Protein 5VX1 (pdb70)

Solvent-accessible surface area: 16339 Å² total; per-residue (Å²): 158,43,55,70,116,75,0,13,110,15,1,76,66,0,0,67,0,7,1,33,29,33,6,77,68,50,113,122,70,176,68,143,29,40,90,13,3,89,86,1,67,88,87,28,170,108,38,42,24,22,20,0,3,0,0,66,62,10,6,73,79,43,62,72,80,37,141,140,47,28,69,100,8,67,86,55,2,128,160,47,71,5,70,57,151,62,0,108,106,31,3,48,142,23,0,57,63,28,18,142,92,31,48,69,67,30,56,0,14,4,0,0,4,0,0,0,13,0,0,7,17,3,55,58,122,37,195,98,22,17,3,33,79,0,5,124,8,0,26,49,11,0,64,135,81,33,0,0,125,37,0,14,130,104,12,0,0,14,8,16,46,52,213,129,118,64,45,48,96,73,0,10,128,19,0,77,63,0,0,59,5,1,0,2,24,26,12,27,82,38,34,142,84,131,47,92,118,51,90,25,4,89,89,1,32,68,12,38,161,79,13,13,31,66,21,4,69,0,0,95,67,8,6,76,76,43,67,66,91,20,139,161,56,27,68,103,10,66,86,48,2,128,160,46,83,4,40,60,162,70,0,110,106,23,3,47,126,20,0,58,66,28,20,144,94,31,49,71,57,22,56,0,9,2,0,0,4,0,0,0,12,0,0,9,30,9,10,108,127,52,88,99,32,13,2,34,80,0,6,122,9,0,26,50,11,0,59,131,82,49,0,0,115,45,0,10,131,131,39,0,0,57,20,20,82,169

Sequence (326 aa):
SMSEEQVAQDTEEVFRSSYVVFYRHHQQQEEQEAEGVAAPADDPEEMVTLPLQPSSSTMGQVGRQLAIIIGDDINRRRRYDSSEFQQTMLQHAQPTAEENAYEYFTKIATSLFESGINWGRVVALLGFGYRLALHVYQHGLTGFLGQVTRFVVDFMLHHSIARWIAQRGGWVVAALNNLGSMSEEEQVAQDTEEVFRSYVFYRHHQQQEEQEAEEGVAAPADPEMMVTLPLQPSSSTMGQVGRQLAIIGDDINNRRYDSSEFQTMMLQHAQPTAEENAYEYFTKIATSSLFEESGINWGRVVALLGFGYYRLALHVYQHHGLTGFLGQVTRFVVDFMMLHHSIARWIAQRRGGWVVAALN

Nearest PDB structures (foldseek):
  5vx1-assembly1_B  TM=9.769E-01  e=2.169E-21  Homo sapiens
  8uky-assembly1_C  TM=9.736E-01  e=6.947E-18  Homo sapiens
  8uky-assembly2_D  TM=9.421E-01  e=4.963E-18  Homo sapiens
  2ims-assembly1_A  TM=9.317E-01  e=4.730E-18  Homo sapiens
  5fmi-assembly1_A-2  TM=9.294E-01  e=5.207E-18  Homo sapiens

Structure (mmCIF, N/CA/C/O backbone):
data_5VX1
#
_entry.id   5VX1
#
_cell.length_a   41.497
_cell.length_b   39.488
_cell.length_c   108.107
_cell.angle_alpha   90.00
_cell.angle_beta   91.25
_cell.angle_gamma   90.00
#
_symmetry.space_group_name_H-M   'P 1 21 1'
#
loop_
_entity.id
_entity.type
_entity.pdbx_description
1 polymer 'Bcl-2 homologous antagonist/killer'
2 water water
#
loop_
_atom_site.group_PDB
_atom_site.id
_atom_site.type_symbol
_atom_site.label_atom_id
_atom_site.label_alt_id
_atom_site.label_comp_id
_atom_site.label_asym_id
_atom_site.label_entity_id
_atom_site.label_seq_id
_atom_site.pdbx_PDB_ins_code
_atom_site.Cartn_x
_atom_site.Cartn_y
_atom_site.Cartn_z
_atom_site.occupancy
_atom_site.B_iso_or_equiv
_atom_site.auth_seq_id
_atom_site.auth_comp_id
_atom_site.auth_asym_id
_atom_site.auth_atom_id
_atom_site.pdbx_PDB_model_num
ATOM 1 N N . SER A 1 5 ? 19.507 15.359 -22.954 1.00 62.81 21 SER A N 1
ATOM 2 C CA . SER A 1 5 ? 19.422 14.578 -21.719 1.00 63.78 21 SER A CA 1
ATOM 3 C C . SER A 1 5 ? 18.176 14.917 -20.880 1.00 58.36 21 SER A C 1
ATOM 4 O O . SER A 1 5 ? 17.676 16.044 -20.903 1.00 62.67 21 SER A O 1
ATOM 7 N N . MET A 1 6 ? 17.698 13.932 -20.124 1.00 48.84 22 MET A N 1
ATOM 8 C CA . MET A 1 6 ? 16.374 13.978 -19.518 1.00 37.03 22 MET A CA 1
ATOM 9 C C . MET A 1 6 ? 16.444 14.594 -18.126 1.00 37.97 22 MET A C 1
ATOM 10 O O . MET A 1 6 ? 17.176 14.105 -17.256 1.00 42.60 22 MET A O 1
ATOM 15 N N . SER A 1 7 ? 15.692 15.664 -17.915 1.00 32.29 23 SER A N 1
ATOM 16 C CA . SER A 1 7 ? 15.697 16.346 -16.633 1.00 33.49 23 SER A CA 1
ATOM 17 C C . SER A 1 7 ? 14.562 15.840 -15.762 1.00 32.65 23 SER A C 1
ATOM 18 O O . SER A 1 7 ? 13.553 15.342 -16.249 1.00 25.94 23 SER A O 1
ATOM 21 N N . GLU A 1 8 ? 14.753 15.976 -14.454 1.00 35.07 24 GLU A N 1
ATOM 22 C CA . GLU A 1 8 ? 13.682 15.715 -13.504 1.00 30.90 24 GLU A CA 1
ATOM 23 C C . GLU A 1 8 ? 12.444 16.554 -13.819 1.00 27.93 24 GLU A C 1
ATOM 24 O O . GLU A 1 8 ? 11.317 16.044 -13.793 1.00 27.57 24 GLU A O 1
ATOM 30 N N . GLU A 1 9 ? 12.641 17.833 -14.176 1.00 29.23 25 GLU A N 1
ATOM 31 C CA . GLU A 1 9 ? 11.504 18.690 -14.523 1.00 26.98 25 GLU A CA 1
ATOM 32 C C . GLU A 1 9 ? 10.786 18.223 -15.787 1.00 24.78 25 GLU A C 1
ATOM 33 O O . GLU A 1 9 ? 9.555 18.255 -15.850 1.00 24.64 25 GLU A O 1
ATOM 39 N N . GLN A 1 10 ? 11.535 17.823 -16.817 1.00 26.13 26 GLN A N 1
ATOM 40 C CA . GLN A 1 10 ? 10.869 17.272 -17.996 1.00 23.67 26 GLN A CA 1
ATOM 41 C C . GLN A 1 10 ? 10.064 16.029 -17.650 1.00 21.48 26 GLN A C 1
ATOM 42 O O . GLN A 1 10 ? 8.926 15.884 -18.098 1.00 19.19 26 GLN A O 1
ATOM 48 N N . VAL A 1 11 ? 10.604 15.152 -16.791 1.00 21.04 27 VAL A N 1
ATOM 49 C CA . VAL A 1 11 ? 9.854 13.967 -16.390 1.00 18.95 27 VAL A CA 1
ATOM 50 C C . VAL A 1 11 ? 8.569 14.362 -15.682 1.00 16.41 27 VAL A C 1
ATOM 51 O O . VAL A 1 11 ? 7.509 13.789 -15.940 1.00 15.40 27 VAL A O 1
ATOM 55 N N . ALA A 1 12 ? 8.652 15.334 -14.760 1.00 19.76 28 ALA A N 1
ATOM 56 C CA . ALA A 1 12 ? 7.439 15.767 -14.062 1.00 20.91 28 ALA A CA 1
ATOM 57 C C . ALA A 1 12 ? 6.381 16.289 -15.030 1.00 23.54 28 ALA A C 1
ATOM 58 O O . ALA A 1 12 ? 5.193 15.972 -14.903 1.00 25.64 28 ALA A O 1
ATOM 60 N N . GLN A 1 13 ? 6.783 17.065 -16.038 1.00 23.48 29 GLN A N 1
ATOM 61 C CA . GLN A 1 13 ? 5.793 17.502 -17.029 1.00 27.80 29 GLN A CA 1
ATOM 62 C C . GLN A 1 13 ? 5.220 16.327 -17.808 1.00 31.20 29 GLN A C 1
ATOM 63 O O . GLN A 1 13 ? 4.002 16.232 -18.024 1.00 31.47 29 GLN A O 1
ATOM 69 N N . ASP A 1 14 ? 6.072 15.390 -18.189 1.00 18.31 30 ASP A N 1
ATOM 70 C CA . ASP A 1 14 ? 5.609 14.251 -18.952 1.00 16.38 30 ASP A CA 1
ATOM 71 C C . ASP A 1 14 ? 4.661 13.376 -18.139 1.00 15.76 30 ASP A C 1
ATOM 72 O O . ASP A 1 14 ? 3.811 12.686 -18.710 1.00 16.00 30 ASP A O 1
ATOM 77 N N . THR A 1 15 ? 4.813 13.353 -16.817 1.00 15.36 31 THR A N 1
ATOM 78 C CA . THR A 1 15 ? 3.951 12.508 -16.000 1.00 14.62 31 THR A CA 1
ATOM 79 C C . THR A 1 15 ? 2.481 12.821 -16.213 1.00 12.48 31 THR A C 1
ATOM 80 O O . THR A 1 15 ? 1.659 11.892 -16.273 1.00 13.07 31 THR A O 1
ATOM 84 N N . GLU A 1 16 ? 2.117 14.101 -16.322 1.00 14.23 32 GLU A N 1
ATOM 85 C CA . GLU A 1 16 ? 0.700 14.422 -16.500 1.00 13.88 32 GLU A CA 1
ATOM 86 C C . GLU A 1 16 ? 0.165 13.784 -17.775 1.00 13.36 32 GLU A C 1
ATOM 87 O O . GLU A 1 16 ? -0.926 13.173 -17.779 1.00 14.31 32 GLU A O 1
ATOM 93 N N . GLU A 1 17 ? 0.924 13.909 -18.870 1.00 14.05 33 GLU A N 1
ATOM 94 C CA . GLU A 1 17 ? 0.473 13.361 -20.132 1.00 14.07 33 GLU A CA 1
ATOM 95 C C . GLU A 1 17 ? 0.429 11.844 -20.091 1.00 12.11 33 GLU A C 1
ATOM 96 O O . GLU A 1 17 ? -0.498 11.235 -20.663 1.00 12.96 33 GLU A O 1
ATOM 102 N N . VAL A 1 18 ? 1.423 11.209 -19.496 1.00 12.39 34 VAL A N 1
ATOM 103 C CA . VAL A 1 18 ? 1.401 9.755 -19.362 1.00 11.78 34 VAL A CA 1
ATOM 104 C C . VAL A 1 18 ? 0.175 9.326 -18.570 1.00 11.30 34 VAL A C 1
ATOM 105 O O . VAL A 1 18 ? -0.537 8.386 -18.965 1.00 12.06 34 VAL A O 1
ATOM 109 N N . PHE A 1 19 ? -0.051 9.972 -17.422 1.00 10.98 35 PHE A N 1
ATOM 110 C CA . PHE A 1 19 ? -1.160 9.570 -16.548 1.00 10.32 35 PHE A CA 1
ATOM 111 C C . PHE A 1 19 ? -2.517 9.745 -17.245 1.00 12.72 35 PHE A C 1
ATOM 112 O O . PHE A 1 19 ? -3.408 8.882 -17.128 1.00 13.06 35 PHE A O 1
ATOM 120 N N . ARG A 1 20 ? -2.725 10.871 -17.925 1.00 11.70 36 ARG A N 1
ATOM 121 C CA . ARG A 1 20 ? -4.009 11.097 -18.578 1.00 12.97 36 ARG A CA 1
ATOM 122 C C . ARG A 1 20 ? -4.267 10.065 -19.668 1.00 13.96 36 ARG A C 1
ATOM 123 O O . ARG A 1 20 ? -5.411 9.618 -19.839 1.00 14.99 36 ARG A O 1
ATOM 131 N N A SER A 1 21 ? -3.239 9.690 -20.435 0.14 13.20 37 SER A N 1
ATOM 132 N N B SER A 1 21 ? -3.243 9.683 -20.427 0.86 13.35 37 SER A N 1
ATOM 133 C CA A SER A 1 21 ? -3.409 8.636 -21.432 0.14 13.52 37 SER A CA 1
ATOM 134 C CA B SER A 1 21 ? -3.432 8.643 -21.425 0.86 13.13 37 SER A CA 1
ATOM 135 C C A SER A 1 21 ? -3.636 7.292 -20.760 0.14 13.29 37 SER A C 1
ATOM 136 C C B SER A 1 21 ? -3.666 7.313 -20.733 0.86 12.65 37 SER A C 1
ATOM 137 O O A SER A 1 21 ? -4.489 6.505 -21.190 0.14 15.03 37 SER A O 1
ATOM 138 O O B SER A 1 21 ? -4.572 6.557 -21.108 0.86 13.42 37 SER A O 1
ATOM 143 N N . TYR A 1 22 ? -2.863 7.012 -19.710 1.00 12.99 38 TYR A N 1
ATOM 144 C CA . TYR A 1 22 ? -3.011 5.779 -18.953 1.00 12.04 38 TYR A CA 1
ATOM 145 C C . TYR A 1 22 ? -4.439 5.575 -18.470 1.00 11.43 38 TYR A C 1
ATOM 146 O O . TYR A 1 22 ? -5.012 4.485 -18.641 1.00 12.83 38 TYR A O 1
ATOM 155 N N A VAL A 1 23 ? -5.045 6.602 -17.854 0.65 12.83 39 VAL A N 1
ATOM 156 N N B VAL A 1 23 ? -5.002 6.614 -17.895 0.35 11.29 39 VAL A N 1
ATOM 157 C CA A VAL A 1 23 ? -6.388 6.383 -17.294 0.65 12.27 39 VAL A CA 1
ATOM 158 C CA B VAL A 1 23 ? -6.321 6.528 -17.312 0.35 12.78 39 VAL A CA 1
ATOM 159 C C A VAL A 1 23 ? -7.405 6.171 -18.408 0.65 12.93 39 VAL A C 1
ATOM 160 C C B VAL A 1 23 ? -7.355 6.212 -18.383 0.35 13.54 39 VAL A C 1
ATOM 161 O O A VAL A 1 23 ? -8.381 5.426 -18.245 0.65 14.82 39 VAL A O 1
ATOM 162 O O B VAL A 1 23 ? -8.246 5.374 -18.189 0.35 14.67 39 VAL A O 1
ATOM 169 N N . PHE A 1 24 ? -7.257 6.891 -19.528 1.00 15.24 40 PHE A N 1
ATOM 170 C CA . PHE A 1 24 ? -8.174 6.650 -20.641 1.00 16.55 40 PHE A CA 1
ATOM 171 C C . PHE A 1 24 ? -8.132 5.192 -21.089 1.00 15.22 40 PHE A C 1
ATOM 172 O O . PHE A 1 24 ? -9.162 4.538 -21.238 1.00 17.53 40 PHE A O 1
ATOM 180 N N . TYR A 1 25 ? -6.924 4.666 -21.295 1.00 14.78 41 TYR A N 1
ATOM 181 C CA . TYR A 1 25 ? -6.798 3.302 -21.781 1.00 16.10 41 TYR A CA 1
ATOM 182 C C . TYR A 1 25 ? -7.125 2.276 -20.705 1.00 15.56 41 TYR A C 1
ATOM 183 O O . TYR A 1 25 ? -7.663 1.229 -21.043 1.00 17.38 41 TYR A O 1
ATOM 192 N N . ARG A 1 26 ? -6.855 2.549 -19.431 1.00 14.28 42 ARG A N 1
ATOM 193 C CA . ARG A 1 26 ? -7.320 1.632 -18.385 1.00 14.57 42 ARG A CA 1
ATOM 194 C C . ARG A 1 26 ? -8.830 1.513 -18.420 1.00 16.55 42 ARG A C 1
ATOM 195 O O . ARG A 1 26 ? -9.390 0.406 -18.373 1.00 18.45 42 ARG A O 1
ATOM 203 N N A HIS A 1 27 ? -9.537 2.636 -18.535 0.58 16.69 43 HIS A N 1
ATOM 204 N N B HIS A 1 27 ? -9.503 2.657 -18.574 0.42 18.30 43 HIS A N 1
ATOM 205 C CA A HIS A 1 27 ? -10.985 2.507 -18.495 0.58 19.12 43 HIS A CA 1
ATOM 206 C CA B HIS A 1 27 ? -10.954 2.684 -18.660 0.42 21.62 43 HIS A CA 1
ATOM 207 C C A HIS A 1 27 ? -11.523 1.914 -19.787 0.58 24.79 43 HIS A C 1
ATOM 208 C C B HIS A 1 27 ? -11.439 1.877 -19.849 0.42 23.43 43 HIS A C 1
ATOM 209 O O A HIS A 1 27 ? -12.510 1.175 -19.757 0.58 24.99 43 HIS A O 1
ATOM 210 O O B HIS A 1 27 ? -12.328 1.030 -19.717 0.42 24.22 43 HIS A O 1
ATOM 223 N N A GLN A 1 28 ? -10.879 2.180 -20.924 0.58 22.54 44 GLN A N 1
ATOM 224 N N B GLN A 1 28 ? -10.894 2.163 -21.032 0.42 23.18 44 GLN A N 1
ATOM 225 C CA A GLN A 1 28 ? -11.300 1.519 -22.154 0.58 26.23 44 GLN A CA 1
ATOM 226 C CA B GLN A 1 28 ? -11.311 1.467 -22.241 0.42 26.45 44 GLN A CA 1
ATOM 227 C C A GLN A 1 28 ? -11.248 0.001 -21.993 0.58 24.45 44 GLN A C 1
ATOM 228 C C B GLN A 1 28 ? -11.220 -0.039 -22.070 0.42 27.40 44 GLN A C 1
ATOM 229 O O A GLN A 1 28 ? -12.200 -0.705 -22.342 0.58 31.33 44 GLN A O 1
ATOM 230 O O B GLN A 1 28 ? -12.113 -0.777 -22.499 0.42 31.20 44 GLN A O 1
ATOM 241 N N . GLN A 1 29 ? -10.142 -0.512 -21.448 1.00 24.47 45 GLN A N 1
ATOM 242 C CA . GLN A 1 29 ? -9.971 -1.945 -21.247 1.00 30.45 45 GLN A CA 1
ATOM 243 C C . GLN A 1 29 ? -10.977 -2.496 -20.244 1.00 31.28 45 GLN A C 1
ATOM 244 O O . GLN A 1 29 ? -11.504 -3.602 -20.427 1.00 34.79 45 GLN A O 1
ATOM 250 N N A GLU A 1 30 ? -11.259 -1.743 -19.179 0.49 33.41 46 GLU A N 1
ATOM 251 N N B GLU A 1 30 ? -11.251 -1.742 -19.180 0.51 33.42 46 GLU A N 1
ATOM 252 C CA A GLU A 1 30 ? -12.198 -2.209 -18.162 0.49 35.99 46 GLU A CA 1
ATOM 253 C CA B GLU A 1 30 ? -12.208 -2.188 -18.172 0.51 36.06 46 GLU A CA 1
ATOM 254 C C A GLU A 1 30 ? -13.609 -2.361 -18.722 0.49 38.96 46 GLU A C 1
ATOM 255 C C B GLU A 1 30 ? -13.584 -2.401 -18.779 0.51 39.00 46 GLU A C 1
ATOM 256 O O A GLU A 1 30 ? -14.348 -3.269 -18.317 0.49 41.52 46 GLU A O 1
ATOM 257 O O B GLU A 1 30 ? -14.282 -3.370 -18.448 0.51 40.95 46 GLU A O 1
ATOM 268 N N . GLN A 1 31 ? -14.003 -1.499 -19.663 1.00 37.26 47 GLN A N 1
ATOM 269 C CA . GLN A 1 31 ? -15.293 -1.681 -20.316 1.00 43.90 47 GLN A CA 1
ATOM 270 C C . 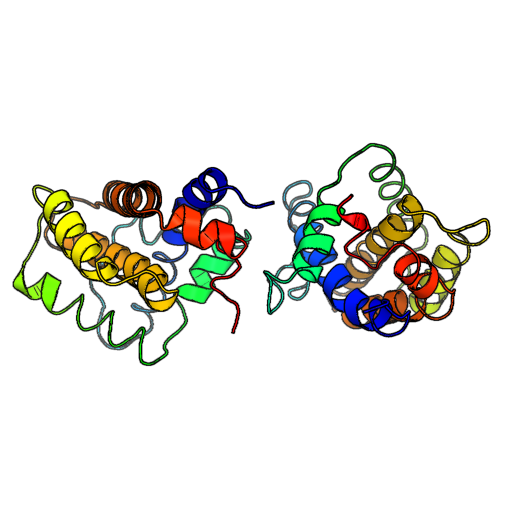GLN A 1 31 ? -15.296 -2.936 -21.174 1.00 46.91 47 GLN A C 1
ATOM 271 O O . GLN A 1 31 ? -16.273 -3.690 -21.170 1.00 49.25 47 GLN A O 1
ATOM 277 N N . GLU A 1 32 ? -14.205 -3.187 -21.900 1.00 73.32 48 GLU A N 1
ATOM 278 C CA . GLU A 1 32 ? -14.014 -4.441 -22.630 1.00 82.70 48 GLU A CA 1
ATOM 279 C C . GLU A 1 32 ? -13.733 -5.545 -21.610 1.00 85.94 48 GLU A C 1
ATOM 280 O O . GLU A 1 32 ? -12.598 -5.986 -21.414 1.00 87.04 48 GLU A O 1
ATOM 286 N N . ALA A 1 33 ? -14.789 -5.999 -20.941 1.00 89.03 49 ALA A N 1
ATOM 287 C CA . ALA A 1 33 ? -14.641 -7.044 -19.933 1.00 93.82 49 ALA A CA 1
ATOM 288 C C . ALA A 1 33 ? -15.999 -7.697 -19.687 1.00 99.29 49 ALA A C 1
ATOM 289 O O . ALA A 1 33 ? -16.895 -7.634 -20.536 1.00 103.33 49 ALA A O 1
ATOM 291 N N . GLU A 1 34 ? -16.139 -8.334 -18.530 1.00 99.24 50 GLU A N 1
ATOM 292 C CA . GLU A 1 34 ? -17.395 -8.905 -18.078 1.00 101.08 50 GLU A CA 1
ATOM 293 C C . GLU A 1 34 ? -17.899 -8.068 -16.912 1.00 100.35 50 GLU A C 1
ATOM 294 O O . GLU A 1 34 ? -17.106 -7.575 -16.103 1.00 97.61 50 GLU A O 1
ATOM 300 N N . GLY A 1 35 ? -19.216 -7.902 -16.834 1.00 102.35 51 GLY A N 1
ATOM 301 C CA . GLY A 1 35 ? -19.794 -6.892 -15.974 1.00 97.98 51 GLY A CA 1
ATOM 302 C C . GLY A 1 35 ? -19.964 -5.583 -16.715 1.00 92.92 51 GLY A C 1
ATOM 303 O O . GLY A 1 35 ? -19.605 -5.434 -17.888 1.00 93.88 51 GLY A O 1
ATOM 304 N N . VAL A 1 36 ? -20.527 -4.604 -16.012 1.00 86.21 52 VAL A N 1
ATOM 305 C CA . VAL A 1 36 ? -20.792 -3.316 -16.640 1.00 84.23 52 VAL A CA 1
ATOM 306 C C . VAL A 1 36 ? -19.605 -2.361 -16.523 1.00 81.91 52 VAL A C 1
ATOM 307 O O . VAL A 1 36 ? -19.430 -1.489 -17.383 1.00 83.96 52 VAL A O 1
ATOM 311 N N . ALA A 1 37 ? -18.773 -2.535 -15.491 1.00 75.31 53 ALA A N 1
ATOM 312 C CA . ALA A 1 37 ? -17.745 -1.579 -15.088 1.00 67.55 53 ALA A CA 1
ATOM 313 C C . ALA A 1 37 ? -18.377 -0.314 -14.519 1.00 56.49 53 ALA A C 1
ATOM 314 O O . ALA A 1 37 ? -19.333 0.225 -15.091 1.00 57.09 53 ALA A O 1
ATOM 316 N N . ALA A 1 38 ? -17.856 0.147 -13.376 1.00 45.22 54 ALA A N 1
ATOM 317 C CA . ALA A 1 38 ? -18.261 1.404 -12.759 1.00 40.11 54 ALA A CA 1
ATOM 318 C C . ALA A 1 38 ? -18.279 2.489 -13.824 1.00 37.23 54 ALA A C 1
ATOM 319 O O . ALA A 1 38 ? -17.435 2.480 -14.734 1.00 36.94 54 ALA A O 1
ATOM 321 N N . PRO A 1 39 ? -19.226 3.419 -13.770 1.00 30.56 55 PRO A N 1
ATOM 322 C CA . PRO A 1 39 ? -19.154 4.577 -14.671 1.00 29.82 55 PRO A CA 1
ATOM 323 C C . PRO A 1 39 ? -17.902 5.392 -14.372 1.00 28.45 55 PRO A C 1
ATOM 324 O O . PRO A 1 39 ? -17.478 5.501 -13.220 1.00 27.30 55 PRO A O 1
ATOM 328 N N . ALA A 1 40 ? -17.302 5.972 -15.411 1.00 28.92 56 ALA A N 1
ATOM 329 C CA . ALA A 1 40 ? -16.107 6.788 -15.227 1.00 28.05 56 ALA A CA 1
ATOM 330 C C . ALA A 1 40 ? -16.436 8.248 -15.482 1.00 26.63 56 ALA A C 1
ATOM 331 O O . ALA A 1 40 ? -17.401 8.578 -16.187 1.00 26.84 56 ALA A O 1
ATOM 333 N N A ASP A 1 41 ? -15.605 9.130 -14.933 0.59 25.53 57 ASP A N 1
ATOM 334 N N B ASP A 1 41 ? -15.653 9.141 -14.891 0.41 25.46 57 ASP A N 1
ATOM 335 C CA A ASP A 1 41 ? -15.859 10.540 -15.107 0.59 25.58 57 ASP A CA 1
ATOM 336 C CA B ASP A 1 41 ? -15.978 10.532 -15.104 0.41 27.21 57 ASP A CA 1
ATOM 337 C C A ASP A 1 41 ? -15.677 10.905 -16.577 0.59 25.76 57 ASP A C 1
ATOM 338 C C B ASP A 1 41 ? -15.707 10.903 -16.554 0.41 25.73 57 ASP A C 1
ATOM 339 O O A ASP A 1 41 ? -14.776 10.379 -17.238 0.59 27.39 57 ASP A O 1
ATOM 340 O O B ASP A 1 41 ? -14.762 10.399 -17.167 0.41 27.29 57 ASP A O 1
ATOM 349 N N . PRO A 1 42 ? -16.573 11.704 -17.148 1.00 32.27 58 PRO A N 1
ATOM 350 C CA . PRO A 1 42 ? -16.391 12.104 -18.554 1.00 32.98 58 PRO A CA 1
ATOM 351 C C . PRO A 1 42 ? -14.999 12.596 -18.896 1.00 33.93 58 PRO A C 1
ATOM 352 O O . PRO A 1 42 ? -14.538 12.418 -20.033 1.00 30.88 58 PRO A O 1
ATOM 356 N N A GLU A 1 43 ? -14.295 13.200 -17.944 0.52 30.33 59 GLU A N 1
ATOM 357 N N B GLU A 1 43 ? -14.285 13.173 -17.937 0.48 30.27 59 GLU A N 1
ATOM 358 C CA A GLU A 1 43 ? -12.928 13.631 -18.209 0.52 29.46 59 GLU A CA 1
ATOM 359 C CA B GLU A 1 43 ? -12.930 13.630 -18.213 0.48 29.69 59 GLU A CA 1
ATOM 360 C C A GLU A 1 43 ? -12.006 12.438 -18.414 0.52 29.33 59 GLU A C 1
ATOM 361 C C B GLU A 1 43 ? -11.972 12.459 -18.381 0.48 29.36 59 GLU A C 1
ATOM 362 O O A GLU A 1 43 ? -11.175 12.426 -19.332 0.52 27.63 59 GLU A O 1
ATOM 363 O O B GLU A 1 43 ? -11.087 12.479 -19.247 0.48 27.53 59 GLU A O 1
ATOM 374 N N . MET A 1 44 ? -12.139 11.426 -17.563 1.00 28.07 60 MET A N 1
ATOM 375 C CA . MET A 1 44 ? -11.303 10.253 -17.663 1.00 26.15 60 MET A CA 1
ATOM 376 C C . MET A 1 44 ? -11.558 9.497 -18.957 1.00 27.43 60 MET A C 1
ATOM 377 O O . MET A 1 44 ? -10.625 8.893 -19.509 1.00 35.86 60 MET A O 1
ATOM 382 N N . VAL A 1 45 ? -12.766 9.596 -19.508 1.00 28.88 61 VAL A N 1
ATOM 383 C CA . VAL A 1 45 ? -13.159 8.880 -20.726 1.00 30.74 61 VAL A CA 1
ATOM 384 C C . VAL A 1 45 ? -12.990 9.741 -21.973 1.00 32.30 61 VAL A C 1
ATOM 385 O O . VAL A 1 45 ? -13.421 9.357 -23.060 1.00 31.46 61 VAL A O 1
ATOM 389 N N . THR A 1 46 ? -12.345 10.889 -21.846 1.00 27.45 62 THR A N 1
ATOM 390 C CA . THR A 1 46 ? -12.135 11.733 -23.011 1.00 29.24 62 THR A CA 1
ATOM 391 C C . THR A 1 46 ? -10.777 11.402 -23.604 1.00 25.42 62 THR A C 1
ATOM 392 O O . THR A 1 46 ? -9.774 11.347 -22.910 1.00 24.50 62 THR A O 1
ATOM 396 N N . LEU A 1 47 ? -10.760 11.169 -24.905 1.00 26.45 63 LEU A N 1
ATOM 397 C CA . LEU A 1 47 ? -9.499 10.810 -25.522 1.00 24.75 63 LEU A CA 1
ATOM 398 C C . LEU A 1 47 ? -8.532 11.988 -25.399 1.00 24.42 63 LEU A C 1
ATOM 399 O O . LEU A 1 47 ? -8.932 13.133 -25.572 1.00 26.69 63 LEU A O 1
ATOM 404 N N . PRO A 1 48 ? -7.267 11.752 -25.087 1.00 22.50 64 PRO A N 1
ATOM 405 C CA . PRO A 1 48 ? -6.278 12.849 -25.127 1.00 23.08 64 PRO A CA 1
ATOM 406 C C . PRO A 1 48 ? -6.262 13.554 -26.480 1.00 25.66 64 PRO A C 1
ATOM 407 O O . PRO A 1 48 ? -6.588 12.964 -27.518 1.00 26.29 64 PRO A O 1
ATOM 411 N N . LEU A 1 49 ? -5.896 14.847 -26.460 1.00 28.28 65 LEU A N 1
ATOM 412 C CA . LEU A 1 49 ? -5.791 15.625 -27.696 1.00 31.94 65 LEU A CA 1
ATOM 413 C C . LEU A 1 49 ? -4.779 15.036 -28.677 1.00 29.13 65 LEU A C 1
ATOM 414 O O . LEU A 1 49 ? -4.961 15.158 -29.902 1.00 31.06 65 LEU A O 1
ATOM 419 N N . GLN A 1 50 ? -3.710 14.423 -28.183 1.00 26.61 66 GLN A N 1
ATOM 420 C CA . GLN A 1 50 ? -2.657 13.881 -29.047 1.00 27.71 66 GLN A CA 1
ATOM 421 C C . GLN A 1 50 ? -2.401 12.458 -28.583 1.00 25.19 66 GLN A C 1
ATOM 422 O O . GLN A 1 50 ? -1.414 12.181 -27.879 1.00 24.14 66 GLN A O 1
ATOM 428 N N . PRO A 1 51 ? -3.292 11.523 -28.905 1.00 21.94 67 PRO A N 1
ATOM 429 C CA . PRO A 1 51 ? -3.127 10.175 -28.361 1.00 20.33 67 PRO A CA 1
ATOM 430 C C . PRO A 1 51 ? -1.868 9.476 -28.822 1.00 23.95 67 PRO A C 1
ATOM 431 O O . PRO A 1 51 ? -1.392 8.570 -28.122 1.00 25.04 67 PRO A O 1
ATOM 435 N N A SER A 1 52 ? -1.327 9.856 -29.981 0.53 23.87 68 SER A N 1
ATOM 436 N N B SER A 1 52 ? -1.319 9.839 -29.976 0.47 23.92 68 SER A N 1
ATOM 437 C CA A SER A 1 52 ? -0.152 9.216 -30.561 0.53 23.67 68 SER A CA 1
ATOM 438 C CA B SER A 1 52 ? -0.136 9.170 -30.495 0.47 23.75 68 SER A CA 1
ATOM 439 C C A SER A 1 52 ? 1.157 9.914 -30.197 0.53 21.71 68 SER A C 1
ATOM 440 C C B SER A 1 52 ? 1.153 9.938 -30.230 0.47 21.37 68 SER A C 1
ATOM 441 O O A SER A 1 52 ? 2.219 9.494 -30.664 0.53 19.11 68 SER A O 1
ATOM 442 O O B SER A 1 52 ? 2.190 9.605 -30.809 0.47 21.53 68 SER A O 1
ATOM 447 N N . SER A 1 53 ? 1.115 10.951 -29.364 1.00 18.52 69 SER A N 1
ATOM 448 C CA . SER A 1 53 ? 2.353 11.559 -28.893 1.00 18.19 69 SER A CA 1
ATOM 449 C C . SER A 1 53 ? 3.183 10.515 -28.153 1.00 18.04 69 SER A C 1
ATOM 450 O O . SER A 1 53 ? 2.699 9.450 -27.749 1.00 16.19 69 SER A O 1
ATOM 453 N N . THR A 1 54 ? 4.478 10.807 -27.982 1.00 16.48 70 THR A N 1
ATOM 454 C CA . THR A 1 54 ? 5.318 9.834 -27.304 1.00 15.24 70 THR A CA 1
ATOM 455 C C . THR A 1 54 ? 4.726 9.449 -25.957 1.00 14.13 70 THR A C 1
ATOM 456 O O . THR A 1 54 ? 4.610 8.262 -25.620 1.00 14.56 70 THR A O 1
ATOM 460 N N . MET A 1 55 ? 4.384 10.446 -25.137 1.00 14.56 71 MET A N 1
ATOM 461 C CA . MET A 1 55 ? 3.854 10.156 -23.795 1.00 13.77 71 MET A CA 1
ATOM 462 C C . MET A 1 55 ? 2.462 9.537 -23.859 1.00 13.97 71 MET A C 1
ATOM 463 O O . MET A 1 55 ? 2.115 8.699 -23.006 1.00 13.64 71 MET A O 1
ATOM 468 N N . GLY A 1 56 ? 1.657 9.909 -24.858 1.00 13.92 72 GLY A N 1
ATOM 469 C CA . GLY A 1 56 ? 0.392 9.220 -25.061 1.00 15.39 72 GLY A CA 1
ATOM 470 C C . GLY A 1 56 ? 0.588 7.737 -25.308 1.00 16.41 72 GLY A C 1
ATOM 471 O O . GLY A 1 56 ? -0.112 6.891 -24.731 1.00 15.12 72 GLY A O 1
ATOM 472 N N . GLN A 1 57 ? 1.574 7.396 -26.143 1.00 15.34 73 GLN A N 1
ATOM 473 C CA . GLN A 1 57 ? 1.832 5.983 -26.416 1.00 14.53 73 GLN A CA 1
ATOM 474 C C . GLN A 1 57 ? 2.418 5.280 -25.200 1.00 14.75 73 GLN A C 1
ATOM 475 O O . GLN A 1 57 ? 2.093 4.125 -24.939 1.00 16.77 73 GLN A O 1
ATOM 481 N N . VAL A 1 58 ? 3.254 5.960 -24.418 1.00 13.29 74 VAL A N 1
ATOM 482 C CA . VAL A 1 58 ? 3.752 5.325 -23.205 1.00 13.66 74 VAL A CA 1
ATOM 483 C C . VAL A 1 58 ? 2.574 4.986 -22.282 1.00 13.57 74 VAL A C 1
ATOM 484 O O . VAL A 1 58 ? 2.473 3.873 -21.742 1.00 14.29 74 VAL A O 1
ATOM 488 N N . GLY A 1 59 ? 1.702 5.959 -22.036 1.00 13.61 75 GLY A N 1
ATOM 489 C CA . GLY A 1 59 ? 0.574 5.698 -21.150 1.00 12.49 75 GLY A CA 1
ATOM 490 C C . GLY A 1 59 ? -0.300 4.576 -21.649 1.00 14.13 75 GLY A C 1
ATOM 491 O O . GLY A 1 59 ? -0.740 3.715 -20.866 1.00 14.90 75 GLY A O 1
ATOM 492 N N . ARG A 1 60 ? -0.547 4.539 -22.961 1.00 13.96 76 ARG A N 1
ATOM 493 C CA . ARG A 1 60 ? -1.330 3.459 -23.534 1.00 15.31 76 ARG A CA 1
ATOM 494 C C . ARG A 1 60 ? -0.674 2.108 -23.286 1.00 16.63 76 ARG A C 1
ATOM 495 O O . ARG A 1 60 ? -1.329 1.162 -22.849 1.00 17.64 76 ARG A O 1
ATOM 503 N N . GLN A 1 61 ? 0.623 1.992 -23.575 1.00 15.84 77 GLN A N 1
ATOM 504 C CA . GLN A 1 61 ? 1.280 0.697 -23.430 1.00 16.80 77 GLN A CA 1
ATOM 505 C C . GLN A 1 61 ? 1.318 0.252 -21.970 1.00 15.67 77 GLN A C 1
ATOM 506 O O . GLN A 1 61 ? 1.140 -0.932 -21.667 1.00 19.24 77 GLN A O 1
ATOM 512 N N . LEU A 1 62 ? 1.502 1.189 -21.052 1.00 14.35 78 LEU A N 1
ATOM 513 C CA . LEU A 1 62 ? 1.542 0.828 -19.641 1.00 14.76 78 LEU A CA 1
ATOM 514 C C . LEU A 1 62 ? 0.187 0.362 -19.157 1.00 15.37 78 LEU A C 1
ATOM 515 O O . LEU A 1 62 ? 0.094 -0.498 -18.270 1.00 17.57 78 LEU A O 1
ATOM 520 N N . ALA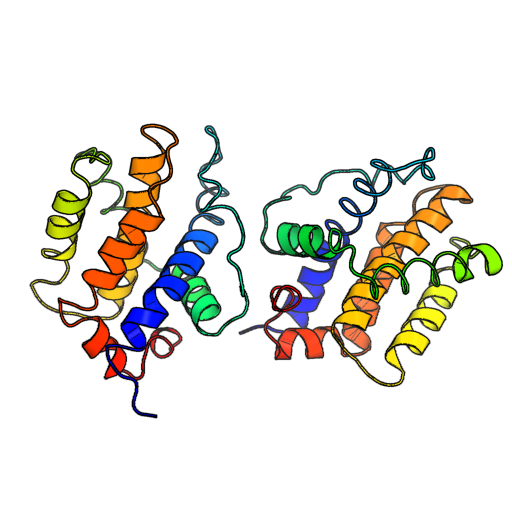 A 1 63 ? -0.885 0.911 -19.724 1.00 14.86 79 ALA A N 1
ATOM 521 C CA . ALA A 1 63 ? -2.226 0.549 -19.288 1.00 15.96 79 ALA A CA 1
ATOM 522 C C . ALA A 1 63 ? -2.625 -0.831 -19.766 1.00 18.21 79 ALA A C 1
ATOM 523 O O . ALA A 1 63 ? -3.480 -1.467 -19.151 1.00 20.67 79 ALA A O 1
ATOM 525 N N A ILE A 1 64 ? -2.055 -1.314 -20.871 0.59 19.99 80 ILE A N 1
ATOM 526 N N B ILE A 1 64 ? -1.990 -1.297 -20.843 0.41 22.25 80 ILE A N 1
ATOM 527 C CA A ILE A 1 64 ? -2.493 -2.566 -21.496 0.59 29.50 80 ILE A CA 1
ATOM 528 C CA B ILE A 1 64 ? -2.377 -2.485 -21.587 0.41 30.47 80 ILE A CA 1
ATOM 529 C C A ILE A 1 64 ? -1.588 -3.742 -21.154 0.59 38.22 80 ILE A C 1
ATOM 530 C C B ILE A 1 64 ? -1.609 -3.723 -21.140 0.41 37.97 80 ILE A C 1
ATOM 531 O O A ILE A 1 64 ? -1.742 -4.825 -21.737 0.59 41.92 80 ILE A O 1
ATOM 532 O O B ILE A 1 64 ? -1.939 -4.844 -21.564 0.41 41.31 80 ILE A O 1
ATOM 541 N N . ILE A 1 65 ? -0.640 -3.563 -20.242 1.00 43.83 81 ILE A N 1
ATOM 542 C CA . ILE A 1 65 ? 0.100 -4.699 -19.707 1.00 53.72 81 ILE A CA 1
ATOM 543 C C . ILE A 1 65 ? -0.801 -5.407 -18.702 1.00 56.71 81 ILE A C 1
ATOM 544 O O . ILE A 1 65 ? -1.205 -4.822 -17.689 1.00 59.19 81 ILE A O 1
ATOM 549 N N . GLY A 1 66 ? -1.149 -6.652 -19.004 1.00 53.68 82 GLY A N 1
ATOM 550 C CA . GLY A 1 66 ? -2.015 -7.425 -18.145 1.00 53.37 82 GLY A CA 1
ATOM 551 C C . GLY A 1 66 ? -1.233 -8.546 -17.510 1.00 58.55 82 GLY A C 1
ATOM 552 O O . GLY A 1 66 ? -1.747 -9.653 -17.332 1.00 66.90 82 GLY A O 1
ATOM 553 N N . ASP A 1 67 ? 0.029 -8.280 -17.192 1.00 50.78 83 ASP A N 1
ATOM 554 C CA . ASP A 1 67 ? 0.827 -9.282 -16.514 1.00 54.82 83 ASP A CA 1
ATOM 555 C C . ASP A 1 67 ? 0.360 -9.436 -15.066 1.00 50.23 83 ASP A C 1
ATOM 556 O O . ASP A 1 67 ? -0.464 -8.668 -14.552 1.00 40.35 83 ASP A O 1
ATOM 561 N N . ASP A 1 68 ? 0.931 -10.435 -14.401 1.00 27.69 84 ASP A N 1
ATOM 562 C CA . ASP A 1 68 ? 0.421 -10.873 -13.114 1.00 26.32 84 ASP A CA 1
ATOM 563 C C . ASP A 1 68 ? 0.682 -9.828 -12.037 1.00 23.92 84 ASP A C 1
ATOM 564 O O . ASP A 1 68 ? -0.182 -9.568 -11.193 1.00 20.61 84 ASP A O 1
ATOM 569 N N . ILE A 1 69 ? 1.853 -9.191 -12.066 1.00 23.02 85 ILE A N 1
ATOM 570 C CA . ILE A 1 69 ? 2.157 -8.210 -11.026 1.00 21.96 85 ILE A CA 1
ATOM 571 C C . ILE A 1 69 ? 1.198 -7.030 -11.107 1.00 18.70 85 ILE A C 1
ATOM 572 O O . ILE A 1 69 ? 0.701 -6.553 -10.078 1.00 18.83 85 ILE A O 1
ATOM 577 N N . ASN A 1 70 ? 0.873 -6.572 -12.324 1.00 22.52 86 ASN A N 1
ATOM 578 C CA . ASN A 1 70 ? -0.040 -5.438 -12.448 1.00 20.14 86 ASN A CA 1
ATOM 579 C C . ASN A 1 70 ? -1.432 -5.804 -11.970 1.00 18.21 86 ASN A C 1
ATOM 580 O O . ASN A 1 70 ? -2.109 -4.992 -11.324 1.00 17.46 86 ASN A O 1
ATOM 585 N N A ARG A 1 71 ? -1.885 -7.024 -12.276 0.47 17.65 87 ARG A N 1
ATOM 586 N N B ARG A 1 71 ? -1.884 -7.010 -12.281 0.53 17.62 87 ARG A N 1
ATOM 587 C CA A ARG A 1 71 ? -3.174 -7.484 -11.770 0.47 17.18 87 ARG A CA 1
ATOM 588 C CA B ARG A 1 71 ? -3.202 -7.402 -11.826 0.53 16.43 87 ARG A CA 1
ATOM 589 C C A ARG A 1 71 ? -3.176 -7.465 -10.250 0.47 14.74 87 ARG A C 1
ATOM 590 C C B ARG A 1 71 ? -3.216 -7.567 -10.322 0.53 14.67 87 ARG A C 1
ATOM 591 O O A ARG A 1 71 ? -4.118 -6.964 -9.622 0.47 14.35 87 ARG A O 1
ATOM 592 O O B ARG A 1 71 ? -4.244 -7.307 -9.686 0.53 13.38 87 ARG A O 1
ATOM 607 N N A ARG A 1 72 ? -2.112 -7.990 -9.639 0.47 17.25 88 ARG A N 1
ATOM 608 N N B ARG A 1 72 ? -2.082 -7.973 -9.743 0.53 14.37 88 ARG A N 1
ATOM 609 C CA A ARG A 1 72 ? -2.094 -8.073 -8.179 0.47 14.42 88 ARG A CA 1
ATOM 610 C CA B ARG A 1 72 ? -2.004 -8.084 -8.287 0.53 15.18 88 ARG A CA 1
ATOM 611 C C A ARG A 1 72 ? -2.064 -6.694 -7.530 0.47 13.31 88 ARG A C 1
ATOM 612 C C B ARG A 1 72 ? -2.101 -6.716 -7.620 0.53 12.61 88 ARG A C 1
ATOM 613 O O A ARG A 1 72 ? -2.708 -6.476 -6.497 0.47 13.78 88 ARG A O 1
ATOM 614 O O B ARG A 1 72 ? -2.875 -6.528 -6.676 0.53 10.46 88 ARG A O 1
ATOM 629 N N . TYR A 1 73 ? -1.340 -5.737 -8.104 1.00 11.45 89 TYR A N 1
ATOM 630 C CA . TYR A 1 73 ? -1.428 -4.381 -7.563 1.00 10.63 89 TYR A CA 1
ATOM 631 C C . TYR A 1 73 ? -2.855 -3.858 -7.664 1.00 10.46 89 TYR A C 1
ATOM 632 O O . TYR A 1 73 ? -3.402 -3.280 -6.706 1.00 11.14 89 TYR A O 1
ATOM 641 N N . ASP A 1 74 ? -3.460 -4.051 -8.826 1.00 10.68 90 ASP A N 1
ATOM 642 C CA . ASP A 1 74 ? -4.799 -3.509 -9.063 1.00 11.60 90 ASP A CA 1
ATOM 643 C C . ASP A 1 74 ? -5.823 -4.116 -8.107 1.00 11.87 90 ASP A C 1
ATOM 644 O O . ASP A 1 74 ? -6.671 -3.410 -7.553 1.00 12.33 90 ASP A O 1
ATOM 649 N N A SER A 1 75 ? -5.774 -5.435 -7.914 0.59 12.23 91 SER A N 1
ATOM 650 N N B SER A 1 75 ? -5.770 -5.431 -7.911 0.41 12.20 91 SER A N 1
ATOM 651 C CA A SER A 1 75 ? -6.746 -6.086 -7.028 0.59 12.67 91 SER A CA 1
ATOM 652 C CA B SER A 1 75 ? -6.754 -6.070 -7.040 0.41 13.23 91 SER A CA 1
ATOM 653 C C A SER A 1 75 ? -6.589 -5.572 -5.611 0.59 11.49 91 SER A C 1
ATOM 654 C C B SER A 1 75 ? -6.593 -5.588 -5.610 0.41 11.78 91 SER A C 1
ATOM 655 O O A SER A 1 75 ? -7.577 -5.286 -4.932 0.59 13.54 91 SER A O 1
ATOM 656 O O B SER A 1 75 ? -7.581 -5.335 -4.921 0.41 11.40 91 SER A O 1
ATOM 661 N N . GLU A 1 76 ? -5.354 -5.426 -5.155 1.00 11.66 92 GLU A N 1
ATOM 662 C CA . GLU A 1 76 ? -5.133 -4.930 -3.802 1.00 11.01 92 GLU A CA 1
ATOM 663 C C . GLU A 1 76 ? -5.593 -3.482 -3.665 1.00 11.91 92 GLU A C 1
ATOM 664 O O . GLU A 1 76 ? -6.227 -3.134 -2.661 1.00 12.38 92 GLU A O 1
ATOM 670 N N . PHE A 1 77 ? -5.351 -2.628 -4.667 1.00 10.71 93 PHE A N 1
ATOM 671 C CA . PHE A 1 77 ? -5.896 -1.263 -4.614 1.00 10.66 93 PHE A CA 1
ATOM 672 C C . PHE A 1 77 ? -7.418 -1.267 -4.520 1.00 11.48 93 PHE A C 1
ATOM 673 O O . PHE A 1 77 ? -7.999 -0.468 -3.755 1.00 12.19 93 PHE A O 1
ATOM 681 N N A GLN A 1 78 ? -8.072 -2.126 -5.278 0.41 10.79 94 GLN A N 1
ATOM 682 N N B GLN A 1 78 ? -8.070 -2.071 -5.360 0.59 10.66 94 GLN A N 1
ATOM 683 C CA A GLN A 1 78 ? -9.528 -2.133 -5.269 0.41 11.83 94 GLN A CA 1
ATOM 684 C CA B GLN A 1 78 ? -9.526 -2.165 -5.305 0.59 11.44 94 GLN A CA 1
ATOM 685 C C A GLN A 1 78 ? -10.084 -2.668 -3.954 0.41 13.87 94 GLN A C 1
ATOM 686 C C B GLN A 1 78 ? -9.977 -2.549 -3.891 0.59 11.13 94 GLN A C 1
ATOM 687 O O A GLN A 1 78 ? -11.136 -2.208 -3.488 0.41 9.69 94 GLN A O 1
ATOM 688 O O B GLN A 1 78 ? -10.841 -1.869 -3.294 0.59 11.53 94 GLN A O 1
ATOM 699 N N . THR A 1 79 ? -9.405 -3.636 -3.340 1.00 11.80 95 THR A N 1
ATOM 700 C CA . THR A 1 79 ? -9.794 -4.088 -2.003 1.00 11.82 95 THR A CA 1
ATOM 701 C C . THR A 1 79 ? -9.631 -2.965 -0.988 1.00 12.24 95 THR A C 1
ATOM 702 O O . THR A 1 79 ? -10.522 -2.722 -0.159 1.00 12.85 95 THR A O 1
ATOM 706 N N . MET A 1 80 ? -8.475 -2.277 -1.010 1.00 10.84 96 MET A N 1
ATOM 707 C CA . MET A 1 80 ? -8.258 -1.174 -0.067 1.00 10.77 96 MET A CA 1
ATOM 708 C C . MET A 1 80 ? -9.292 -0.074 -0.215 1.00 10.70 96 MET A C 1
ATOM 709 O O . MET A 1 80 ? -9.801 0.429 0.794 1.00 11.57 96 MET A O 1
ATOM 714 N N . LEU A 1 81 ? -9.559 0.345 -1.453 1.00 11.10 97 LEU A N 1
ATOM 715 C CA . LEU A 1 81 ? -10.524 1.419 -1.682 1.00 11.50 97 LEU A CA 1
ATOM 716 C C . LEU A 1 81 ? -11.927 1.024 -1.238 1.00 11.61 97 LEU A C 1
ATOM 717 O O . LEU A 1 81 ? -12.664 1.857 -0.685 1.00 12.62 97 LEU A O 1
ATOM 722 N N . GLN A 1 82 ? -12.319 -0.224 -1.491 1.00 11.71 98 GLN A N 1
ATOM 723 C CA . GLN A 1 82 ? -13.630 -0.677 -1.101 1.00 13.18 98 GLN A CA 1
ATOM 724 C C . GLN A 1 82 ? -13.786 -0.623 0.412 1.00 13.12 98 GLN A C 1
ATOM 725 O O . GLN A 1 82 ? -14.871 -0.322 0.912 1.00 16.34 98 GLN A O 1
ATOM 731 N N . HIS A 1 83 ? -12.694 -0.870 1.151 1.00 13.00 99 HIS A N 1
ATOM 732 C CA . HIS A 1 83 ? -12.738 -0.828 2.595 1.00 13.70 99 HIS A CA 1
ATOM 733 C C . HIS A 1 83 ? -12.689 0.601 3.097 1.00 14.71 99 HIS A C 1
ATOM 734 O O . HIS A 1 83 ? -13.493 0.999 3.947 1.00 17.42 99 HIS A O 1
ATOM 741 N N . ALA A 1 84 ? -11.769 1.379 2.578 1.00 14.20 100 ALA A N 1
ATOM 742 C CA . ALA A 1 84 ? -11.461 2.701 3.125 1.00 14.84 100 ALA A CA 1
ATOM 743 C C . ALA A 1 84 ? -12.476 3.759 2.731 1.00 16.04 100 ALA A C 1
ATOM 744 O O . ALA A 1 84 ? -12.724 4.704 3.508 1.00 17.73 100 ALA A O 1
ATOM 746 N N . GLN A 1 85 ? -13.046 3.659 1.537 1.00 13.57 101 GLN A N 1
ATOM 747 C CA . GLN A 1 85 ? -14.075 4.570 1.055 1.00 15.13 101 GLN A CA 1
ATOM 748 C C . GLN A 1 85 ? -13.644 6.037 1.177 1.00 15.22 101 GLN A C 1
ATOM 749 O O . GLN A 1 85 ? -14.352 6.846 1.779 1.00 15.90 101 GLN A O 1
ATOM 755 N N . PRO A 1 86 ? -12.493 6.403 0.633 1.00 13.74 102 PRO A N 1
ATOM 756 C CA . PRO A 1 86 ? -12.111 7.821 0.676 1.00 13.00 102 PRO A CA 1
ATOM 757 C C . PRO A 1 86 ? -13.103 8.655 -0.109 1.00 13.44 102 PRO A C 1
ATOM 758 O O . PRO A 1 86 ? -13.740 8.188 -1.038 1.00 14.36 102 PRO A O 1
ATOM 762 N N . THR A 1 87 ? -13.168 9.936 0.250 1.00 13.74 103 THR A N 1
ATOM 763 C CA . THR A 1 87 ? -14.035 10.908 -0.387 1.00 13.40 103 THR A CA 1
ATOM 764 C C . THR A 1 87 ? -13.167 12.013 -0.969 1.00 12.56 103 THR A C 1
ATOM 765 O O . THR A 1 87 ? -11.960 12.075 -0.740 1.00 12.86 103 THR A O 1
ATOM 769 N N . ALA A 1 88 ? -13.754 12.937 -1.713 1.00 12.81 104 ALA A N 1
ATOM 770 C CA . ALA A 1 88 ? -12.995 14.081 -2.191 1.00 15.25 104 ALA A CA 1
ATOM 771 C C . ALA A 1 88 ? -12.399 14.872 -1.037 1.00 13.49 104 ALA A C 1
ATOM 772 O O . ALA A 1 88 ? -11.328 15.450 -1.181 1.00 14.20 104 ALA A O 1
ATOM 774 N N A GLU A 1 89 ? -13.047 14.893 0.139 0.57 12.89 105 GLU A N 1
ATOM 775 N N B GLU A 1 89 ? -13.056 14.841 0.121 0.43 16.73 105 GLU A N 1
ATOM 776 C CA A GLU A 1 89 ? -12.554 15.669 1.260 0.57 14.73 105 GLU A CA 1
ATOM 777 C CA B GLU A 1 89 ? -12.661 15.614 1.273 0.43 13.73 105 GLU A CA 1
ATOM 778 C C A GLU A 1 89 ? -11.332 15.041 1.914 0.57 13.41 105 GLU A C 1
ATOM 779 C C B GLU A 1 89 ? -11.467 15.014 2.010 0.43 15.20 105 GLU A C 1
ATOM 780 O O A GLU A 1 89 ? -10.564 15.766 2.552 0.57 17.20 105 GLU A O 1
ATOM 781 O O B GLU A 1 89 ? -10.853 15.731 2.795 0.43 14.51 105 GLU A O 1
ATOM 792 N N . ASN A 1 90 ? -11.116 13.735 1.769 1.00 12.41 106 ASN A N 1
ATOM 793 C CA . ASN A 1 90 ? -9.962 13.121 2.424 1.00 12.62 106 ASN A CA 1
ATOM 794 C C . ASN A 1 90 ? -9.084 12.283 1.492 1.00 12.11 106 ASN A C 1
ATOM 795 O O . ASN A 1 90 ? -8.132 11.629 1.956 1.00 11.41 106 ASN A O 1
ATOM 800 N N . ALA A 1 91 ? -9.316 12.394 0.186 1.00 11.98 107 ALA A N 1
ATOM 801 C CA . ALA A 1 91 ? -8.531 11.642 -0.776 1.00 11.23 107 ALA A CA 1
ATOM 802 C C . ALA A 1 91 ? -7.058 12.058 -0.796 1.00 9.83 107 ALA A C 1
ATOM 803 O O . ALA A 1 91 ? -6.194 11.212 -1.062 1.00 10.67 107 ALA A O 1
ATOM 805 N N . TYR A 1 92 ? -6.749 13.341 -0.561 1.00 10.53 108 TYR A N 1
ATOM 806 C CA . TYR A 1 92 ? -5.356 13.764 -0.521 1.00 10.92 108 TYR A CA 1
ATOM 807 C C . TYR A 1 92 ? -4.587 12.985 0.552 1.00 10.30 108 TYR A C 1
ATOM 808 O O . TYR A 1 92 ? -3.487 12.451 0.298 1.00 10.36 108 TYR A O 1
ATOM 817 N N . GLU A 1 93 ? -5.112 12.961 1.781 1.00 10.26 109 GLU A N 1
ATOM 818 C CA . GLU A 1 93 ? -4.419 12.282 2.866 1.00 11.31 109 GLU A CA 1
ATOM 819 C C . GLU A 1 93 ? -4.350 10.785 2.598 1.00 9.86 109 GLU A C 1
ATOM 820 O O . GLU A 1 93 ? -3.314 10.141 2.843 1.00 11.14 109 GLU A O 1
ATOM 826 N N . TYR A 1 94 ? -5.419 10.234 2.017 1.00 10.55 110 TYR A N 1
ATOM 827 C CA . TYR A 1 94 ? -5.436 8.806 1.698 1.00 11.16 110 TYR A CA 1
ATOM 828 C C . TYR A 1 94 ? -4.381 8.467 0.661 1.00 10.22 110 TYR A C 1
ATOM 829 O O . TYR A 1 94 ? -3.602 7.511 0.822 1.00 10.59 110 TYR A O 1
ATOM 838 N N . PHE A 1 95 ? -4.351 9.244 -0.413 1.00 9.82 111 PHE A N 1
ATOM 839 C CA . PHE A 1 95 ? -3.358 9.061 -1.462 1.00 10.33 111 PHE A CA 1
ATOM 840 C C . PHE A 1 95 ? -1.950 9.123 -0.862 1.00 9.77 111 PHE A C 1
ATOM 841 O O . PHE A 1 95 ? -1.087 8.274 -1.147 1.00 10.51 111 PHE A O 1
ATOM 849 N N . THR A 1 96 ? -1.700 10.126 -0.029 1.00 10.07 112 THR A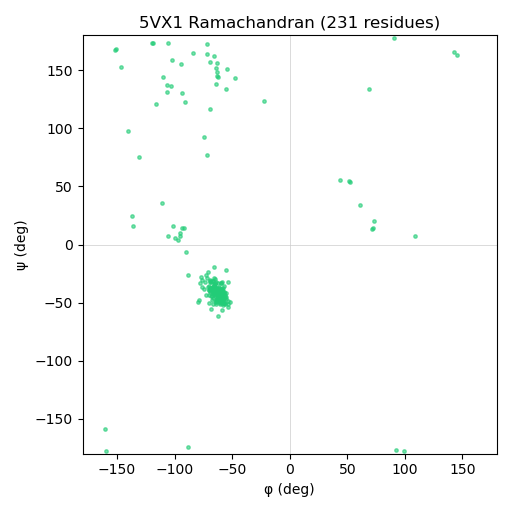 N 1
ATOM 850 C CA . THR A 1 96 ? -0.353 10.315 0.526 1.00 10.19 112 THR A CA 1
ATOM 851 C C . THR A 1 96 ? 0.026 9.095 1.356 1.00 10.44 112 THR A C 1
ATOM 852 O O . THR A 1 96 ? 1.168 8.595 1.256 1.00 10.56 112 THR A O 1
ATOM 856 N N . LYS A 1 97 ? -0.907 8.529 2.125 1.00 10.16 113 LYS A N 1
ATOM 857 C CA . LYS A 1 97 ? -0.612 7.354 2.937 1.00 10.68 113 LYS A CA 1
ATOM 858 C C . LYS A 1 97 ? -0.262 6.168 2.053 1.00 10.85 113 LYS A C 1
ATOM 859 O O . LYS A 1 97 ? 0.768 5.513 2.241 1.00 11.64 113 LYS A O 1
ATOM 865 N N . ILE A 1 98 ? -1.097 5.859 1.071 1.00 9.43 114 ILE A N 1
ATOM 866 C CA . ILE A 1 98 ? -0.889 4.683 0.226 1.00 9.73 114 ILE A CA 1
ATOM 867 C C . ILE A 1 98 ? 0.393 4.811 -0.567 1.00 9.37 114 ILE A C 1
ATOM 868 O O . ILE A 1 98 ? 1.210 3.866 -0.644 1.00 10.97 114 ILE A O 1
ATOM 873 N N . ALA A 1 99 ? 0.591 5.958 -1.188 1.00 9.16 115 ALA A N 1
ATOM 874 C CA . ALA A 1 99 ? 1.778 6.162 -2.035 1.00 9.03 115 ALA A CA 1
ATOM 875 C C . ALA A 1 99 ? 3.058 6.117 -1.197 1.00 9.28 115 ALA A C 1
ATOM 876 O O . ALA A 1 99 ? 4.081 5.504 -1.595 1.00 10.04 115 ALA A O 1
ATOM 878 N N . THR A 1 100 ? 3.043 6.791 -0.041 1.00 10.00 116 THR A N 1
ATOM 879 C CA . THR A 1 100 ? 4.229 6.777 0.810 1.00 10.29 116 THR A CA 1
ATOM 880 C C . THR A 1 100 ? 4.552 5.346 1.256 1.00 10.05 116 THR A C 1
ATOM 881 O O . THR A 1 100 ? 5.722 4.917 1.224 1.00 11.53 116 THR A O 1
ATOM 885 N N . SER A 1 101 ? 3.538 4.559 1.617 1.00 11.20 117 SER A N 1
ATOM 886 C CA . SER A 1 101 ? 3.783 3.178 2.013 1.00 11.93 117 SER A CA 1
ATOM 887 C C . SER A 1 101 ? 4.337 2.368 0.867 1.00 10.85 117 SER A C 1
ATOM 888 O O . SER A 1 101 ? 5.224 1.516 1.079 1.00 11.98 117 SER A O 1
ATOM 891 N N . LEU A 1 102 ? 3.840 2.589 -0.339 1.00 10.72 118 LEU A N 1
ATOM 892 C CA . LEU A 1 102 ? 4.254 1.798 -1.494 1.00 10.66 118 LEU A CA 1
ATOM 893 C C . LEU A 1 102 ? 5.746 1.967 -1.759 1.00 10.03 118 LEU A C 1
ATOM 894 O O . LEU A 1 102 ? 6.421 1.003 -2.149 1.00 11.27 118 LEU A O 1
ATOM 899 N N . PHE A 1 103 ? 6.274 3.194 -1.637 1.00 9.38 119 PHE A N 1
ATOM 900 C CA . PHE A 1 103 ? 7.668 3.476 -1.984 1.00 10.37 119 PHE A CA 1
ATOM 901 C C . PHE A 1 103 ? 8.610 3.474 -0.781 1.00 11.72 119 PHE A C 1
ATOM 902 O O . PHE A 1 103 ? 9.821 3.698 -0.960 1.00 10.83 119 PHE A O 1
ATOM 910 N N . GLU A 1 104 ? 8.141 3.146 0.419 1.00 12.07 120 GLU A N 1
ATOM 911 C CA . GLU A 1 104 ? 8.995 3.353 1.572 1.00 12.53 120 GLU A CA 1
ATOM 912 C C . GLU A 1 104 ? 10.234 2.483 1.549 1.00 11.78 120 GLU A C 1
ATOM 913 O O . GLU A 1 104 ? 11.275 2.902 2.049 1.00 14.74 120 GLU A O 1
ATOM 919 N N . SER A 1 105 ? 10.192 1.299 0.945 1.00 10.60 121 SER A N 1
ATOM 920 C CA . SER A 1 105 ? 11.354 0.423 0.883 1.00 12.70 121 SER A CA 1
ATOM 921 C C . SER A 1 105 ? 12.077 0.501 -0.444 1.00 12.20 121 SER A C 1
ATOM 922 O O . SER A 1 105 ? 13.033 -0.248 -0.623 1.00 14.08 121 SER A O 1
ATOM 925 N N . GLY A 1 106 ? 11.692 1.382 -1.349 1.00 11.04 122 GLY A N 1
ATOM 926 C CA . GLY A 1 106 ? 12.463 1.597 -2.562 1.00 13.83 122 GLY A CA 1
ATOM 927 C C . GLY A 1 106 ? 11.590 1.848 -3.769 1.00 10.51 122 GLY A C 1
ATOM 928 O O . GLY A 1 106 ? 10.365 1.622 -3.773 1.00 11.14 122 GLY A O 1
ATOM 929 N N . ILE A 1 107 ? 12.220 2.335 -4.816 1.00 11.16 123 ILE A N 1
ATOM 930 C CA . ILE A 1 107 ? 11.604 2.635 -6.106 1.00 11.97 123 ILE A CA 1
ATOM 931 C C . ILE A 1 107 ? 11.977 1.534 -7.084 1.00 10.71 123 ILE A C 1
ATOM 932 O O . ILE A 1 107 ? 13.137 1.131 -7.150 1.00 11.46 123 ILE A O 1
ATOM 937 N N . ASN A 1 108 ? 11.015 1.059 -7.870 1.00 10.36 124 ASN A N 1
ATOM 938 C CA . ASN A 1 108 ? 11.292 0.200 -9.012 1.00 11.42 124 ASN A CA 1
ATOM 939 C C . ASN A 1 108 ? 10.187 0.453 -10.029 1.00 9.71 124 ASN A C 1
ATOM 940 O O . ASN A 1 108 ? 9.167 1.089 -9.722 1.00 9.91 124 ASN A O 1
ATOM 945 N N . TRP A 1 109 ? 10.374 -0.039 -11.243 1.00 10.92 125 TRP A N 1
ATOM 946 C CA . TRP A 1 109 ? 9.419 0.247 -12.316 1.00 10.80 125 TRP A CA 1
ATOM 947 C C . TRP A 1 109 ? 8.045 -0.294 -11.982 1.00 10.38 125 TRP A C 1
ATOM 948 O O . TRP A 1 109 ? 7.033 0.341 -12.299 1.00 10.68 125 TRP A O 1
ATOM 959 N N . GLY A 1 110 ? 7.960 -1.480 -11.362 1.00 11.31 126 GLY A N 1
ATOM 960 C CA . GLY A 1 110 ? 6.636 -1.998 -11.038 1.00 10.91 126 GLY A CA 1
ATOM 961 C C . GLY A 1 110 ? 5.884 -1.050 -10.124 1.00 9.85 126 GLY A C 1
ATOM 962 O O . GLY A 1 110 ? 4.677 -0.856 -10.280 1.00 9.87 126 GLY A O 1
ATOM 963 N N . ARG A 1 111 ? 6.557 -0.482 -9.134 1.00 9.49 127 ARG A N 1
ATOM 964 C CA . ARG A 1 111 ? 5.901 0.445 -8.226 1.00 9.69 127 ARG A CA 1
ATOM 965 C C . ARG A 1 111 ? 5.548 1.755 -8.918 1.00 9.48 127 ARG A C 1
ATOM 966 O O . ARG A 1 111 ? 4.508 2.336 -8.625 1.00 9.52 127 ARG A O 1
ATOM 974 N N . VAL A 1 112 ? 6.407 2.262 -9.814 1.00 9.09 128 VAL A N 1
ATOM 975 C CA . VAL A 1 112 ? 6.110 3.483 -10.551 1.00 9.90 128 VAL A CA 1
ATOM 976 C C . VAL A 1 112 ? 4.809 3.300 -11.303 1.00 9.65 128 VAL A C 1
ATOM 977 O O . VAL A 1 112 ? 3.888 4.140 -11.247 1.00 10.87 128 VAL A O 1
ATOM 981 N N . VAL A 1 113 ? 4.698 2.199 -12.042 1.00 9.96 129 VAL A N 1
ATOM 982 C CA . VAL A 1 113 ? 3.480 1.963 -12.820 1.00 10.70 129 VAL A CA 1
ATOM 983 C C . VAL A 1 113 ? 2.300 1.695 -11.894 1.00 11.12 129 VAL A C 1
ATOM 984 O O . VAL A 1 113 ? 1.162 2.113 -12.177 1.00 11.45 129 VAL A O 1
ATOM 988 N N . ALA A 1 114 ? 2.534 0.985 -10.784 1.00 10.45 130 ALA A N 1
ATOM 989 C CA . ALA A 1 114 ? 1.468 0.774 -9.808 1.00 10.04 130 ALA A CA 1
ATOM 990 C C . ALA A 1 114 ? 0.889 2.083 -9.303 1.00 8.93 130 ALA A C 1
ATOM 991 O O . ALA A 1 114 ? -0.327 2.148 -9.043 1.00 10.40 130 ALA A O 1
ATOM 993 N N . LEU A 1 115 ? 1.703 3.124 -9.147 1.00 9.31 131 LEU A N 1
ATOM 994 C CA . LEU A 1 115 ? 1.162 4.392 -8.689 1.00 9.15 131 LEU A CA 1
ATOM 995 C C . LEU A 1 115 ? 0.216 4.987 -9.718 1.00 10.04 131 LEU A C 1
ATOM 996 O O . LEU A 1 115 ? -0.823 5.569 -9.333 1.00 9.36 131 LEU A O 1
ATOM 1001 N N . LEU A 1 116 ? 0.518 4.819 -11.018 1.00 9.94 132 LEU A N 1
ATOM 1002 C CA . LEU A 1 116 ? -0.462 5.250 -12.028 1.00 9.36 132 LEU A CA 1
ATOM 1003 C C . LEU A 1 116 ? -1.767 4.482 -11.859 1.00 9.37 132 LEU A C 1
ATOM 1004 O O . LEU A 1 116 ? -2.856 5.044 -11.955 1.00 10.23 132 LEU A O 1
ATOM 1009 N N . GLY A 1 117 ? -1.670 3.161 -11.623 1.00 9.21 133 GLY A N 1
ATOM 1010 C CA . GLY A 1 117 ? -2.866 2.365 -11.409 1.00 9.64 133 GLY A CA 1
ATOM 1011 C C . GLY A 1 117 ? -3.655 2.811 -10.199 1.00 9.23 133 GLY A C 1
ATOM 1012 O O . GLY A 1 117 ? -4.894 2.840 -10.236 1.00 10.11 133 GLY A O 1
ATOM 1013 N N . PHE A 1 118 ? -2.979 3.095 -9.099 1.00 9.23 134 PHE A N 1
ATOM 1014 C CA . PHE A 1 118 ? -3.664 3.597 -7.913 1.00 9.55 134 PHE A CA 1
ATOM 1015 C C . PHE A 1 118 ? -4.340 4.923 -8.202 1.00 9.34 134 PHE A C 1
ATOM 1016 O O . PHE A 1 118 ? -5.494 5.121 -7.803 1.00 9.95 134 PHE A O 1
ATOM 1024 N N . GLY A 1 119 ? -3.697 5.816 -8.957 1.00 8.82 135 GLY A N 1
ATOM 1025 C CA . GLY A 1 119 ? -4.344 7.063 -9.307 1.00 9.97 135 GLY A CA 1
ATOM 1026 C C . GLY A 1 119 ? -5.595 6.816 -10.112 1.00 9.82 135 GLY A C 1
ATOM 1027 O O . GLY A 1 119 ? -6.637 7.451 -9.869 1.00 10.46 135 GLY A O 1
ATOM 1028 N N . TYR A 1 120 ? -5.518 5.934 -11.105 1.00 10.01 136 TYR A N 1
ATOM 1029 C CA . TYR A 1 120 ? -6.712 5.567 -11.871 1.00 10.54 136 TYR A CA 1
ATOM 1030 C C . TYR A 1 120 ? -7.841 5.110 -10.934 1.00 9.36 136 TYR A C 1
ATOM 1031 O O . TYR A 1 120 ? -8.981 5.585 -11.020 1.00 10.75 136 TYR A O 1
ATOM 1040 N N . ARG A 1 121 ? -7.545 4.134 -10.061 1.00 9.73 137 ARG A N 1
ATOM 1041 C CA . ARG A 1 121 ? -8.581 3.560 -9.179 1.00 11.40 137 ARG A CA 1
ATOM 1042 C C . ARG A 1 121 ? -9.101 4.583 -8.171 1.00 9.61 137 ARG A C 1
ATOM 1043 O O . ARG A 1 121 ? -10.312 4.599 -7.918 1.00 10.21 137 ARG A O 1
ATOM 1051 N N . LEU A 1 122 ? -8.264 5.479 -7.680 1.00 10.10 138 LEU A N 1
ATOM 1052 C CA . LEU A 1 122 ? -8.705 6.491 -6.717 1.00 10.76 138 LEU A CA 1
ATOM 1053 C C . LEU A 1 122 ? -9.606 7.509 -7.381 1.00 9.92 138 LEU A C 1
ATOM 1054 O O . LEU A 1 122 ? -10.695 7.822 -6.857 1.00 10.84 138 LEU A O 1
ATOM 1059 N N . ALA A 1 123 ? -9.238 7.977 -8.591 1.00 11.00 139 ALA A N 1
ATOM 1060 C CA . ALA A 1 123 ? -10.087 8.918 -9.306 1.00 12.27 139 ALA A CA 1
ATOM 1061 C C . ALA A 1 123 ? -11.418 8.266 -9.634 1.00 11.55 139 ALA A C 1
ATOM 1062 O O . ALA A 1 123 ? -12.470 8.883 -9.485 1.00 12.93 139 ALA A O 1
ATOM 1064 N N . LEU A 1 124 ? -11.419 7.000 -10.085 1.00 11.87 140 LEU A N 1
ATOM 1065 C CA . LEU A 1 124 ? -12.671 6.326 -10.411 1.00 14.87 140 LEU A CA 1
ATOM 1066 C C . LEU A 1 124 ? -13.537 6.165 -9.166 1.00 12.27 140 LEU A C 1
ATOM 1067 O O . LEU A 1 124 ? -14.751 6.375 -9.218 1.00 13.52 140 LEU A O 1
ATOM 1072 N N . HIS A 1 125 ? -12.923 5.798 -8.037 1.00 11.14 141 HIS A N 1
ATOM 1073 C CA . HIS A 1 125 ? -13.674 5.621 -6.810 1.00 12.58 141 HIS A CA 1
ATOM 1074 C C . HIS A 1 125 ? -14.372 6.907 -6.385 1.00 11.53 141 HIS A C 1
ATOM 1075 O O . HIS A 1 125 ? -15.559 6.898 -6.040 1.00 13.15 141 HIS A O 1
ATOM 1082 N N . VAL A 1 126 ? -13.610 8.006 -6.331 1.00 12.50 142 VAL A N 1
ATOM 1083 C CA . VAL A 1 126 ? -14.189 9.269 -5.855 1.00 13.13 142 VAL A CA 1
ATOM 1084 C C . VAL A 1 126 ? -15.324 9.718 -6.748 1.00 14.41 142 VAL A C 1
ATOM 1085 O O . VAL A 1 126 ? -16.343 10.212 -6.260 1.00 16.10 142 VAL A O 1
ATOM 1089 N N . TYR A 1 127 ? -15.200 9.513 -8.052 1.00 14.08 143 TYR A N 1
ATOM 1090 C CA . TYR A 1 127 ? -16.299 9.869 -8.937 1.00 16.67 143 TYR A CA 1
ATOM 1091 C C . TYR A 1 127 ? -17.572 9.107 -8.584 1.00 17.55 143 TYR A C 1
ATOM 1092 O O . TYR A 1 127 ? -18.663 9.655 -8.724 1.00 19.17 143 TYR A O 1
ATOM 1101 N N . GLN A 1 128 ? -17.486 7.817 -8.226 1.00 22.92 144 GLN A N 1
ATOM 1102 C CA . GLN A 1 128 ? -18.728 7.028 -8.082 1.00 23.73 144 GLN A CA 1
ATOM 1103 C C . GLN A 1 128 ? -19.621 7.648 -7.063 1.00 32.45 144 GLN A C 1
ATOM 1104 O O . GLN A 1 128 ? -20.828 7.860 -7.271 1.00 28.38 144 GLN A O 1
ATOM 1110 N N . HIS A 1 129 ? -19.046 7.785 -5.896 1.00 41.97 145 HIS A N 1
ATOM 1111 C CA . HIS A 1 129 ? -19.701 8.065 -4.659 1.00 45.66 145 HIS A CA 1
ATOM 1112 C C . HIS A 1 129 ? -19.790 9.556 -4.431 1.00 42.74 145 HIS A C 1
ATOM 1113 O O . HIS A 1 129 ? -20.481 9.992 -3.512 1.00 51.30 145 HIS A O 1
ATOM 1120 N N . GLY A 1 130 ? -19.154 10.342 -5.298 1.00 33.05 146 GLY A N 1
ATOM 1121 C CA . GLY A 1 130 ? -18.988 11.759 -5.090 1.00 32.77 146 GLY A CA 1
ATOM 1122 C C . GLY A 1 130 ? -19.896 12.597 -5.980 1.00 30.13 146 GLY A C 1
ATOM 1123 O O . GLY A 1 130 ? -20.599 12.105 -6.874 1.00 33.33 146 GLY A O 1
ATOM 1124 N N . LEU A 1 131 ? -19.856 13.908 -5.705 1.00 32.81 147 LEU A N 1
ATOM 1125 C CA . LEU A 1 131 ? -20.672 14.861 -6.444 1.00 36.20 147 LEU A CA 1
ATOM 1126 C C . LEU A 1 131 ? -20.156 15.055 -7.865 1.00 34.96 147 LEU A C 1
ATOM 1127 O O . LEU A 1 131 ? -20.951 15.345 -8.767 1.00 37.54 147 LEU A O 1
ATOM 1132 N N . THR A 1 132 ? -18.846 14.891 -8.101 1.00 35.31 148 THR A N 1
ATOM 1133 C CA . THR A 1 132 ? -18.312 15.093 -9.444 1.00 34.37 148 THR A CA 1
ATOM 1134 C C . THR A 1 132 ? -16.969 14.381 -9.590 1.00 32.77 148 THR A C 1
ATOM 1135 O O . THR A 1 132 ? -16.494 13.696 -8.680 1.00 26.13 148 THR A O 1
ATOM 1139 N N . GLY A 1 133 ? -16.357 14.541 -10.760 1.00 26.94 149 GLY A N 1
ATOM 1140 C CA . GLY A 1 133 ? -15.089 13.899 -10.994 1.00 23.17 149 GLY A CA 1
ATOM 1141 C C . GLY A 1 133 ? -13.977 14.555 -10.203 1.00 22.73 149 GLY A C 1
ATOM 1142 O O . GLY A 1 133 ? -14.095 15.684 -9.716 1.00 26.57 149 GLY A O 1
ATOM 1143 N N . PHE A 1 134 ? -12.890 13.834 -10.111 1.00 18.70 150 PHE A N 1
ATOM 1144 C CA . PHE A 1 134 ? -11.747 14.249 -9.309 1.00 17.55 150 PHE A CA 1
ATOM 1145 C C . PHE A 1 134 ? -10.439 13.991 -10.056 1.00 16.36 150 PHE A C 1
ATOM 1146 O O . PHE A 1 134 ? -9.384 13.839 -9.443 1.00 16.30 150 PHE A O 1
ATOM 1154 N N . LEU A 1 135 ? -10.484 13.937 -11.379 1.00 17.42 151 LEU A N 1
ATOM 1155 C CA . LEU A 1 135 ? -9.295 13.526 -12.101 1.00 16.00 151 LEU A CA 1
ATOM 1156 C C . LEU A 1 135 ? -8.175 14.564 -12.010 1.00 15.59 151 LEU A C 1
ATOM 1157 O O . LEU A 1 135 ? -6.998 14.206 -11.875 1.00 15.26 151 LEU A O 1
ATOM 1162 N N . GLY A 1 136 ? -8.514 15.857 -12.082 1.00 15.30 152 GLY A N 1
ATOM 1163 C CA . GLY A 1 136 ? -7.464 16.875 -12.026 1.00 16.06 152 GLY A CA 1
ATOM 1164 C C . GLY A 1 136 ? -6.715 16.870 -10.705 1.00 13.40 152 GLY A C 1
ATOM 1165 O O . GLY A 1 136 ? -5.485 17.032 -10.659 1.00 13.77 152 GLY A O 1
ATOM 1166 N N . GLN A 1 137 ? -7.452 16.633 -9.626 1.00 14.06 153 GLN A N 1
ATOM 1167 C CA . GLN A 1 137 ? -6.854 16.561 -8.308 1.00 12.96 153 GLN A CA 1
ATOM 1168 C C . GLN A 1 137 ? -5.956 15.357 -8.196 1.00 11.01 153 GLN A C 1
ATOM 1169 O O . GLN A 1 137 ? -4.820 15.475 -7.722 1.00 11.45 153 GLN A O 1
ATOM 1175 N N . VAL A 1 138 ? -6.423 14.177 -8.651 1.00 12.00 154 VAL A N 1
ATOM 1176 C CA . VAL A 1 138 ? -5.578 12.989 -8.532 1.00 11.35 154 VAL A CA 1
ATOM 1177 C C . VAL A 1 138 ? -4.360 13.138 -9.410 1.00 10.56 154 VAL A C 1
ATOM 1178 O O . VAL A 1 138 ? -3.261 12.703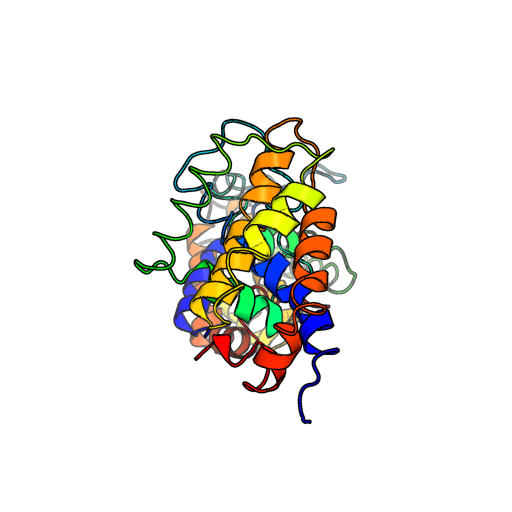 -9.043 1.00 10.08 154 VAL A O 1
ATOM 1182 N N . THR A 1 139 ? -4.507 13.778 -10.586 1.00 12.08 155 THR A N 1
ATOM 1183 C CA . THR A 1 139 ? -3.340 14.011 -11.437 1.00 11.48 155 THR A CA 1
ATOM 1184 C C . THR A 1 139 ? -2.291 14.825 -10.695 1.00 11.28 155 THR A C 1
ATOM 1185 O O . THR A 1 139 ? -1.107 14.493 -10.723 1.00 11.98 155 THR A O 1
ATOM 1189 N N . ARG A 1 140 ? -2.722 15.905 -10.025 1.00 11.65 156 ARG A N 1
ATOM 1190 C CA . ARG A 1 140 ? -1.800 16.709 -9.211 1.00 14.01 156 ARG A CA 1
ATOM 1191 C C . ARG A 1 140 ? -1.172 15.872 -8.110 1.00 10.38 156 ARG A C 1
ATOM 1192 O O . ARG A 1 140 ? 0.048 15.946 -7.875 1.00 12.19 156 ARG A O 1
ATOM 1200 N N . PHE A 1 141 ? -1.955 15.000 -7.460 1.00 10.28 157 PHE A N 1
ATOM 1201 C CA . PHE A 1 141 ? -1.385 14.152 -6.413 1.00 10.84 157 PHE A CA 1
ATOM 1202 C C . PHE A 1 141 ? -0.241 13.299 -6.959 1.00 9.68 157 PHE A C 1
ATOM 1203 O O . PHE A 1 141 ? 0.839 13.183 -6.346 1.00 10.40 157 PHE A O 1
ATOM 1211 N N . VAL A 1 142 ? -0.475 12.655 -8.118 1.00 10.80 158 VAL A N 1
ATOM 1212 C CA . VAL A 1 142 ? 0.525 11.757 -8.718 1.00 10.81 158 VAL A CA 1
ATOM 1213 C C . VAL A 1 142 ? 1.755 12.522 -9.179 1.00 10.63 158 VAL A C 1
ATOM 1214 O O . VAL A 1 142 ? 2.897 12.116 -8.886 1.00 12.41 158 VAL A O 1
ATOM 1218 N N . VAL A 1 143 ? 1.561 13.583 -9.949 1.00 11.32 159 VAL A N 1
ATOM 1219 C CA . VAL A 1 143 ? 2.687 14.357 -10.461 1.00 14.49 159 VAL A CA 1
ATOM 1220 C C . VAL A 1 143 ? 3.526 14.876 -9.316 1.00 12.53 159 VAL A C 1
ATOM 1221 O O . VAL A 1 143 ? 4.767 14.762 -9.311 1.00 12.40 159 VAL A O 1
ATOM 1225 N N . ASP A 1 144 ? 2.877 15.506 -8.333 1.00 11.67 160 ASP A N 1
ATOM 1226 C CA . ASP A 1 144 ? 3.624 16.101 -7.223 1.00 12.21 160 ASP A CA 1
ATOM 1227 C C . ASP A 1 144 ? 4.322 15.027 -6.396 1.00 11.17 160 ASP A C 1
ATOM 1228 O O . ASP A 1 144 ? 5.477 15.211 -5.995 1.00 12.71 160 ASP A O 1
ATOM 1233 N N . PHE A 1 145 ? 3.666 13.886 -6.149 1.00 11.18 161 PHE A N 1
ATOM 1234 C CA . PHE A 1 145 ? 4.289 12.826 -5.363 1.00 10.87 161 PHE A CA 1
ATOM 1235 C C . PHE A 1 145 ? 5.557 12.351 -6.062 1.00 11.31 161 PHE A C 1
ATOM 1236 O O . PHE A 1 145 ? 6.626 12.191 -5.441 1.00 11.62 161 PHE A O 1
ATOM 1244 N N . MET A 1 146 ? 5.436 12.081 -7.360 1.00 10.92 162 MET A N 1
ATOM 1245 C CA . MET A 1 146 ? 6.622 11.588 -8.058 1.00 11.68 162 MET A CA 1
ATOM 1246 C C . MET A 1 146 ? 7.751 12.603 -8.026 1.00 13.32 162 MET A C 1
ATOM 1247 O O . MET A 1 146 ? 8.938 12.226 -7.899 1.00 13.70 162 MET A O 1
ATOM 1252 N N . LEU A 1 147 ? 7.428 13.900 -8.114 1.00 11.63 163 LEU A N 1
ATOM 1253 C CA . LEU A 1 147 ? 8.488 14.891 -8.066 1.00 14.48 163 LEU A CA 1
ATOM 1254 C C . LEU A 1 147 ? 9.117 14.940 -6.684 1.00 12.08 163 LEU A C 1
ATOM 1255 O O . LEU A 1 147 ? 10.338 14.782 -6.544 1.00 13.98 163 LEU A O 1
ATOM 1260 N N . HIS A 1 148 ? 8.313 15.148 -5.637 1.00 14.37 164 HIS A N 1
ATOM 1261 C CA . HIS A 1 148 ? 8.820 15.346 -4.293 1.00 14.54 164 HIS A CA 1
ATOM 1262 C C . HIS A 1 148 ? 9.525 14.120 -3.728 1.00 14.69 164 HIS A C 1
ATOM 1263 O O . HIS A 1 148 ? 10.451 14.266 -2.921 1.00 16.53 164 HIS A O 1
ATOM 1270 N N . HIS A 1 149 ? 9.068 12.944 -4.094 1.00 13.45 165 HIS A N 1
ATOM 1271 C CA . HIS A 1 149 ? 9.599 11.699 -3.544 1.00 13.33 165 HIS A CA 1
ATOM 1272 C C . HIS A 1 149 ? 10.726 11.133 -4.389 1.00 15.17 165 HIS A C 1
ATOM 1273 O O . HIS A 1 149 ? 11.094 9.949 -4.232 1.00 15.17 165 HIS A O 1
ATOM 1280 N N . SER A 1 150 ? 11.263 11.942 -5.295 1.00 13.50 166 SER A N 1
ATOM 1281 C CA . SER A 1 150 ? 12.467 11.614 -6.068 1.00 12.67 166 SER A CA 1
ATOM 1282 C C . SER A 1 150 ? 12.216 10.545 -7.119 1.00 12.48 166 SER A C 1
ATOM 1283 O O . SER A 1 150 ? 13.202 9.984 -7.700 1.00 13.41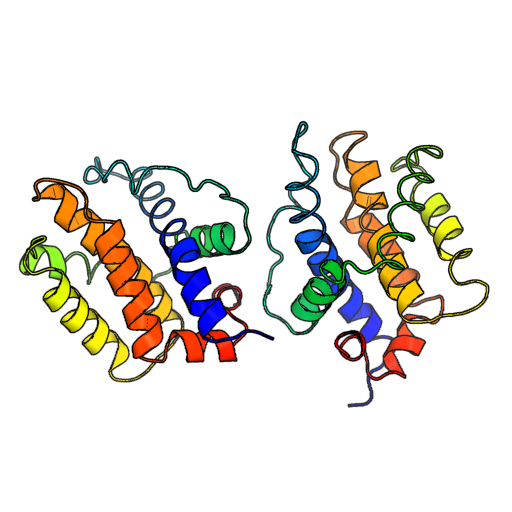 166 SER A O 1
ATOM 1286 N N . ILE A 1 151 ? 10.963 10.249 -7.432 1.00 11.92 167 ILE A N 1
ATOM 1287 C CA . ILE A 1 151 ? 10.651 9.276 -8.472 1.00 11.08 167 ILE A CA 1
ATOM 1288 C C . ILE A 1 151 ? 10.857 9.880 -9.851 1.00 11.87 167 ILE A C 1
ATOM 1289 O O . ILE A 1 151 ? 11.357 9.211 -10.773 1.00 12.42 167 ILE A O 1
ATOM 1294 N N . ALA A 1 152 ? 10.537 11.173 -10.037 1.00 12.11 168 ALA A N 1
ATOM 1295 C CA . ALA A 1 152 ? 10.810 11.796 -11.326 1.00 12.04 168 ALA A CA 1
ATOM 1296 C C . ALA A 1 152 ? 12.310 11.778 -11.579 1.00 13.93 168 ALA A C 1
ATOM 1297 O O . ALA A 1 152 ? 12.748 11.555 -12.710 1.00 14.17 168 ALA A O 1
ATOM 1299 N N . ARG A 1 153 ? 13.125 12.050 -10.538 1.00 12.93 169 ARG A N 1
ATOM 1300 C CA . ARG A 1 153 ? 14.570 11.960 -10.712 1.00 14.97 169 ARG A CA 1
ATOM 1301 C C . ARG A 1 153 ? 14.996 10.547 -11.101 1.00 13.26 169 ARG A C 1
ATOM 1302 O O . ARG A 1 153 ? 15.843 10.375 -11.987 1.00 13.11 169 ARG A O 1
ATOM 1310 N N . TRP A 1 154 ? 14.491 9.553 -10.391 1.00 11.64 170 TRP A N 1
ATOM 1311 C CA . TRP A 1 154 ? 14.802 8.155 -10.656 1.00 12.05 170 TRP A CA 1
ATOM 1312 C C . TRP A 1 154 ? 14.475 7.796 -12.111 1.00 12.34 170 TRP A C 1
ATOM 1313 O O . TRP A 1 154 ? 15.259 7.111 -12.800 1.00 13.34 170 TRP A O 1
ATOM 1324 N N . ILE A 1 155 ? 13.290 8.230 -12.584 1.00 11.16 171 ILE A N 1
ATOM 1325 C CA . ILE A 1 155 ? 12.924 7.985 -13.971 1.00 12.45 171 ILE A CA 1
ATOM 1326 C C . ILE A 1 155 ? 13.881 8.698 -14.922 1.00 13.68 171 ILE A C 1
ATOM 1327 O O . ILE A 1 155 ? 14.328 8.124 -15.917 1.00 14.62 171 ILE A O 1
ATOM 1332 N N . ALA A 1 156 ? 14.173 9.972 -14.644 1.00 13.20 172 ALA A N 1
ATOM 1333 C CA . ALA A 1 156 ? 15.090 10.744 -15.486 1.00 14.39 172 ALA A CA 1
ATOM 1334 C C . ALA A 1 156 ? 16.450 10.073 -15.605 1.00 15.08 172 ALA A C 1
ATOM 1335 O O . ALA A 1 156 ? 17.016 9.995 -16.699 1.00 16.61 172 ALA A O 1
ATOM 1337 N N . GLN A 1 157 ? 16.957 9.515 -14.499 1.00 14.60 173 GLN A N 1
ATOM 1338 C CA . GLN A 1 157 ? 18.249 8.841 -14.547 1.00 14.19 173 GLN A CA 1
ATOM 1339 C C . GLN A 1 157 ? 18.236 7.706 -15.547 1.00 15.65 173 GLN A C 1
ATOM 1340 O O . GLN A 1 157 ? 19.297 7.370 -16.100 1.00 19.24 173 GLN A O 1
ATOM 1346 N N . ARG A 1 158 ? 17.085 7.060 -15.716 1.00 15.60 174 ARG A N 1
ATOM 1347 C CA . ARG A 1 158 ? 16.958 5.874 -16.537 1.00 16.42 174 ARG A CA 1
ATOM 1348 C C . ARG A 1 158 ? 16.492 6.183 -17.955 1.00 19.11 174 ARG A C 1
ATOM 1349 O O . ARG A 1 158 ? 16.269 5.248 -18.739 1.00 21.20 174 ARG A O 1
ATOM 1357 N N . GLY A 1 159 ? 16.397 7.463 -18.325 1.00 17.90 175 GLY A N 1
ATOM 1358 C CA . GLY A 1 159 ? 16.083 7.853 -19.689 1.00 18.20 175 GLY A CA 1
ATOM 1359 C C . GLY A 1 159 ? 14.704 8.436 -19.866 1.00 19.76 175 GLY A C 1
ATOM 1360 O O . GLY A 1 159 ? 14.329 8.750 -21.007 1.00 22.64 175 GLY A O 1
ATOM 1361 N N . GLY A 1 160 ? 13.977 8.669 -18.790 1.00 17.31 176 GLY A N 1
ATOM 1362 C CA . GLY A 1 160 ? 12.643 9.226 -18.900 1.00 15.82 176 GLY A CA 1
ATOM 1363 C C . GLY A 1 160 ? 11.559 8.162 -18.974 1.00 16.49 176 GLY A C 1
ATOM 1364 O O . GLY A 1 160 ? 11.782 6.939 -18.904 1.00 15.07 176 GLY A O 1
ATOM 1365 N N . TRP A 1 161 ? 10.328 8.654 -19.135 1.00 15.43 177 TRP A N 1
ATOM 1366 C CA . TRP A 1 161 ? 9.192 7.758 -19.166 1.00 13.59 177 TRP A CA 1
ATOM 1367 C C . TRP A 1 161 ? 9.276 6.703 -20.269 1.00 14.80 177 TRP A C 1
ATOM 1368 O O . TRP A 1 161 ? 8.724 5.609 -20.089 1.00 15.01 177 TRP A O 1
ATOM 1379 N N A VAL A 1 162 ? 9.919 6.983 -21.414 0.98 15.28 178 VAL A N 1
ATOM 1380 N N B VAL A 1 162 ? 9.967 7.006 -21.365 0.02 15.70 178 VAL A N 1
ATOM 1381 C CA A VAL A 1 162 ? 10.002 5.935 -22.406 0.98 16.69 178 VAL A CA 1
ATOM 1382 C CA B VAL A 1 162 ? 10.140 6.057 -22.457 0.02 17.65 178 VAL A CA 1
ATOM 1383 C C A VAL A 1 162 ? 10.695 4.693 -21.878 0.98 17.53 178 VAL A C 1
ATOM 1384 C C B VAL A 1 162 ? 10.806 4.768 -21.978 0.02 18.03 178 VAL A C 1
ATOM 1385 O O A VAL A 1 162 ? 10.472 3.596 -22.398 0.98 20.54 178 VAL A O 1
ATOM 1386 O O B VAL A 1 162 ? 10.598 3.696 -22.563 0.02 19.57 178 VAL A O 1
ATOM 1393 N N . ALA A 1 163 ? 11.573 4.835 -20.886 1.00 16.72 179 ALA A N 1
ATOM 1394 C CA . ALA A 1 163 ? 12.248 3.668 -20.342 1.00 18.20 179 ALA A CA 1
ATOM 1395 C C . ALA A 1 163 ? 11.331 2.731 -19.564 1.00 19.15 179 ALA A C 1
ATOM 1396 O O . ALA A 1 163 ? 11.713 1.574 -19.331 1.00 21.90 179 ALA A O 1
ATOM 1398 N N . ALA A 1 164 ? 10.122 3.167 -19.238 1.00 15.84 180 ALA A N 1
ATOM 1399 C CA . ALA A 1 164 ? 9.169 2.280 -18.589 1.00 16.51 180 ALA A CA 1
ATOM 1400 C C . ALA A 1 164 ? 8.751 1.142 -19.502 1.00 17.89 180 ALA A C 1
ATOM 1401 O O . ALA A 1 164 ? 8.235 0.128 -19.015 1.00 25.16 180 ALA A O 1
ATOM 1403 N N . LEU A 1 165 ? 8.947 1.279 -20.817 1.00 18.90 181 LEU A N 1
ATOM 1404 C CA . LEU A 1 165 ? 8.525 0.284 -21.799 1.00 22.76 181 LEU A CA 1
ATOM 1405 C C . LEU A 1 165 ? 9.597 -0.743 -22.123 1.00 26.30 181 LEU A C 1
ATOM 1406 O O . LEU A 1 165 ? 9.296 -1.745 -22.781 1.00 30.87 181 LEU A O 1
ATOM 1411 N N A ASN A 1 166 ? 10.839 -0.505 -21.713 0.57 26.11 182 ASN A N 1
ATOM 1412 N N B ASN A 1 166 ? 10.835 -0.510 -21.688 0.43 26.87 182 ASN A N 1
ATOM 1413 C CA A ASN A 1 166 ? 11.908 -1.465 -21.954 0.57 31.69 182 ASN A CA 1
ATOM 1414 C CA B ASN A 1 166 ? 11.901 -1.468 -21.938 0.43 31.53 182 ASN A CA 1
ATOM 1415 C C A ASN A 1 166 ? 11.632 -2.782 -21.241 0.57 35.63 182 ASN A C 1
ATOM 1416 C C B ASN A 1 166 ? 11.594 -2.798 -21.259 0.43 35.39 182 ASN A C 1
ATOM 1417 O O A ASN A 1 166 ? 11.005 -2.824 -20.177 0.57 34.49 182 ASN A O 1
ATOM 1418 O O B ASN A 1 166 ? 10.884 -2.864 -20.250 0.43 33.88 182 ASN A O 1
ATOM 1427 N N . LEU A 1 167 ? 12.128 -3.864 -21.838 1.00 42.38 183 LEU A N 1
ATOM 1428 C CA . LEU A 1 167 ? 11.966 -5.202 -21.293 1.00 51.00 183 LEU A CA 1
ATOM 1429 C C . LEU A 1 167 ? 12.538 -5.310 -19.881 1.00 54.76 183 LEU A C 1
ATOM 1430 O O . LEU A 1 167 ? 13.751 -5.249 -19.690 1.00 58.99 183 LEU A O 1
ATOM 1435 N N . GLY B 1 4 ? 35.186 -0.680 -25.662 1.00 81.63 20 GLY B N 1
ATOM 1436 C CA . GLY B 1 4 ? 36.120 -1.095 -26.693 1.00 77.15 20 GLY B CA 1
ATOM 1437 C C . GLY B 1 4 ? 36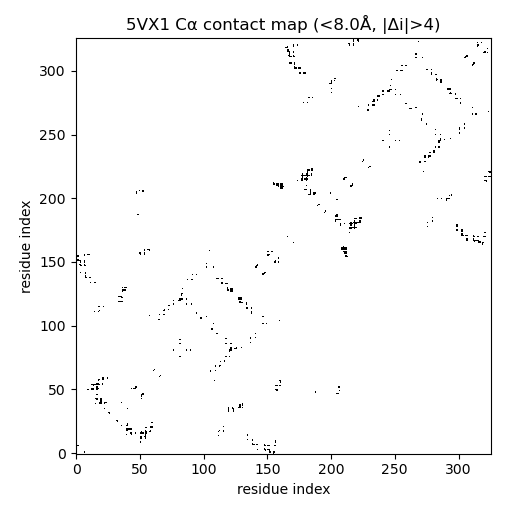.171 -0.166 -27.890 1.00 68.01 20 GLY B C 1
ATOM 1438 O O . GLY B 1 4 ? 35.355 0.755 -28.021 1.00 64.33 20 GLY B O 1
ATOM 1439 N N . SER B 1 5 ? 37.141 -0.411 -28.772 1.00 66.31 21 SER B N 1
ATOM 1440 C CA . SER B 1 5 ? 37.264 0.374 -29.992 1.00 64.49 21 SER B CA 1
ATOM 1441 C C . SER B 1 5 ? 36.189 -0.018 -31.002 1.00 64.66 21 SER B C 1
ATOM 1442 O O . SER B 1 5 ? 36.363 -0.973 -31.766 1.00 69.79 21 SER B O 1
ATOM 1445 N N . MET B 1 6 ? 35.068 0.704 -30.960 1.00 54.98 22 MET B N 1
ATOM 1446 C CA . MET B 1 6 ? 33.984 0.741 -31.941 1.00 38.62 22 MET B CA 1
ATOM 1447 C C . MET B 1 6 ? 34.399 0.282 -33.336 1.00 39.99 22 MET B C 1
ATOM 1448 O O . MET B 1 6 ? 35.350 0.815 -33.919 1.00 40.49 22 MET B O 1
ATOM 1453 N N . SER B 1 7 ? 33.717 -0.719 -33.873 1.00 31.86 23 SER B N 1
ATOM 1454 C CA . SER B 1 7 ? 33.998 -1.206 -35.220 1.00 37.93 23 SER B CA 1
ATOM 1455 C C . SER B 1 7 ? 32.954 -0.683 -36.192 1.00 28.54 23 SER B C 1
ATOM 1456 O O . SER B 1 7 ? 31.849 -0.303 -35.797 1.00 24.55 23 SER B O 1
ATOM 1459 N N . GLU B 1 8 ? 33.309 -0.670 -37.486 1.00 27.79 24 GLU B N 1
ATOM 1460 C CA . GLU B 1 8 ? 32.319 -0.377 -38.507 1.00 26.68 24 GLU B CA 1
ATOM 1461 C C . GLU B 1 8 ? 31.165 -1.357 -38.433 1.00 23.32 24 GLU B C 1
ATOM 1462 O O . GLU B 1 8 ? 30.036 -0.980 -38.713 1.00 23.48 24 GLU B O 1
ATOM 1468 N N A GLU B 1 9 ? 31.422 -2.608 -38.052 0.61 28.07 25 GLU B N 1
ATOM 1469 N N B GLU B 1 9 ? 31.438 -2.615 -38.060 0.39 27.51 25 GLU B N 1
ATOM 1470 C CA A GLU B 1 9 ? 30.326 -3.570 -37.974 0.61 26.00 25 GLU B CA 1
ATOM 1471 C CA B GLU B 1 9 ? 30.377 -3.614 -37.938 0.39 26.43 25 GLU B CA 1
ATOM 1472 C C A GLU B 1 9 ? 29.347 -3.210 -36.865 0.61 23.27 25 GLU B C 1
ATOM 1473 C C B GLU B 1 9 ? 29.366 -3.209 -36.875 0.39 23.23 25 GLU B C 1
ATOM 1474 O O A GLU B 1 9 ? 28.127 -3.258 -37.064 0.61 23.93 25 GLU B O 1
ATOM 1475 O O B GLU B 1 9 ? 28.151 -3.235 -37.107 0.39 23.22 25 GLU B O 1
ATOM 1486 N N . GLN B 1 10 ? 29.854 -2.820 -35.697 1.00 23.40 26 GLN B N 1
ATOM 1487 C CA . GLN B 1 10 ? 28.955 -2.376 -34.628 1.00 23.34 26 GLN B CA 1
ATOM 1488 C C . GLN B 1 10 ? 28.179 -1.143 -35.049 1.00 19.11 26 GLN B C 1
ATOM 1489 O O . GLN B 1 10 ? 26.980 -1.030 -34.781 1.00 19.53 26 GLN B O 1
ATOM 1495 N N . VAL B 1 11 ? 28.837 -0.207 -35.733 1.00 19.07 27 VAL B N 1
ATOM 1496 C CA . VAL B 1 11 ? 28.137 0.989 -36.194 1.00 17.35 27 VAL B CA 1
ATOM 1497 C C . VAL B 1 11 ? 27.026 0.621 -37.145 1.00 16.59 27 VAL B C 1
ATOM 1498 O O . VAL B 1 11 ? 25.927 1.173 -37.052 1.00 16.07 27 VAL B O 1
ATOM 1502 N N . ALA B 1 12 ? 27.300 -0.286 -38.092 1.00 18.86 28 ALA B N 1
ATOM 1503 C CA . ALA B 1 12 ? 26.271 -0.688 -39.040 1.00 22.05 28 ALA B CA 1
ATOM 1504 C C . ALA B 1 12 ? 25.127 -1.348 -38.323 1.00 21.59 28 ALA B C 1
ATOM 1505 O O . ALA B 1 12 ? 23.954 -1.079 -38.623 1.00 26.43 28 ALA B O 1
ATOM 1507 N N . GLN B 1 13 ? 25.439 -2.180 -37.337 1.00 23.36 29 GLN B N 1
ATOM 1508 C CA . GLN B 1 13 ? 24.375 -2.765 -36.540 1.00 28.47 29 GLN B CA 1
ATOM 1509 C C . GLN B 1 13 ? 23.586 -1.684 -35.825 1.00 25.56 29 GLN B C 1
ATOM 1510 O O . GLN B 1 13 ? 22.350 -1.744 -35.761 1.00 36.44 29 GLN B O 1
ATOM 1516 N N . ASP B 1 14 ? 24.269 -0.644 -35.326 1.00 20.72 30 ASP B N 1
ATOM 1517 C CA . ASP B 1 14 ? 23.582 0.393 -34.574 1.00 18.33 30 ASP B CA 1
ATOM 1518 C C . ASP B 1 14 ? 22.707 1.257 -35.471 1.00 20.17 30 ASP B C 1
ATOM 1519 O O . ASP B 1 14 ? 21.764 1.909 -34.994 1.00 20.12 30 ASP B O 1
ATOM 1524 N N . THR B 1 15 ? 23.026 1.313 -36.757 1.00 18.72 31 THR B N 1
ATOM 1525 C CA . THR B 1 15 ? 22.402 2.311 -37.617 1.00 17.48 31 THR B CA 1
ATOM 1526 C C . THR B 1 15 ? 20.915 2.059 -37.765 1.00 16.52 31 THR B C 1
ATOM 1527 O O . THR B 1 15 ? 20.133 3.032 -37.862 1.00 16.73 31 THR B O 1
ATOM 1531 N N . GLU B 1 16 ? 20.485 0.794 -37.783 1.00 16.67 32 GLU B N 1
ATOM 1532 C CA . GLU B 1 16 ? 19.063 0.524 -37.904 1.00 16.78 32 GLU B CA 1
ATOM 1533 C C . GLU B 1 16 ? 18.310 1.158 -36.750 1.00 18.54 32 GLU B C 1
ATOM 1534 O O . GLU B 1 16 ? 17.257 1.770 -36.961 1.00 18.73 32 GLU B O 1
ATOM 1540 N N . GLU B 1 17 ? 18.829 1.032 -35.526 1.00 17.32 33 GLU B N 1
ATOM 1541 C CA . GLU B 1 17 ? 18.118 1.593 -34.383 1.00 19.32 33 GLU B CA 1
ATOM 1542 C C . GLU B 1 17 ? 18.133 3.118 -34.399 1.00 15.58 33 GLU B C 1
ATOM 1543 O O . GLU B 1 17 ? 17.118 3.758 -34.068 1.00 16.83 33 GLU B O 1
ATOM 1549 N N . VAL B 1 18 ? 19.257 3.722 -34.760 1.00 15.61 34 VAL B N 1
ATOM 1550 C CA . VAL B 1 18 ? 19.325 5.167 -34.907 1.00 13.45 34 VAL B CA 1
ATOM 1551 C C . VAL B 1 18 ? 18.300 5.634 -35.934 1.00 15.91 34 VAL B C 1
ATOM 1552 O O . VAL B 1 18 ? 17.526 6.567 -35.668 1.00 15.30 34 VAL B O 1
ATOM 1556 N N . PHE B 1 19 ? 18.283 5.000 -37.112 1.00 15.27 35 PHE B N 1
ATOM 1557 C CA . PHE B 1 19 ? 17.408 5.450 -38.190 1.00 13.91 35 PHE B CA 1
ATOM 1558 C C . PHE B 1 19 ? 15.949 5.288 -37.832 1.00 15.51 35 PHE B C 1
ATOM 1559 O O . PHE B 1 19 ? 15.133 6.191 -38.100 1.00 14.94 35 PHE B O 1
ATOM 1567 N N . ARG B 1 20 ? 15.584 4.160 -37.225 1.00 15.54 36 ARG B N 1
ATOM 1568 C CA . ARG B 1 20 ? 14.180 3.956 -36.892 1.00 15.70 36 ARG B CA 1
ATOM 1569 C C . ARG B 1 20 ? 13.720 4.939 -35.826 1.00 18.46 36 ARG B C 1
ATOM 1570 O O . ARG B 1 20 ? 12.592 5.413 -35.875 1.00 18.44 36 ARG B O 1
ATOM 1578 N N . SER B 1 21 ? 14.563 5.248 -34.859 1.00 16.37 37 SER B N 1
ATOM 1579 C CA . SER B 1 21 ? 14.193 6.270 -33.887 1.00 17.36 37 SER B CA 1
ATOM 1580 C C . SER B 1 21 ? 14.110 7.648 -34.543 1.00 17.23 37 SER B C 1
ATOM 1581 O O . SER B 1 21 ? 13.180 8.412 -34.279 1.00 17.47 37 SER B O 1
ATOM 1584 N N . TYR B 1 22 ? 15.088 7.982 -35.382 1.00 14.26 38 TYR B N 1
ATOM 1585 C CA . TYR B 1 22 ? 15.075 9.221 -36.150 1.00 13.60 38 TYR B CA 1
ATOM 1586 C C . TYR B 1 22 ? 13.756 9.390 -36.908 1.00 14.88 38 TYR B C 1
ATOM 1587 O O . TYR B 1 22 ? 13.133 10.456 -36.864 1.00 14.91 38 TYR B O 1
ATOM 1596 N N . VAL B 1 23 ? 13.342 8.357 -37.629 1.00 13.72 39 VAL B N 1
ATOM 1597 C CA . VAL B 1 23 ? 12.094 8.420 -38.398 1.00 13.62 39 VAL B CA 1
ATOM 1598 C C . VAL B 1 23 ? 10.905 8.703 -37.489 1.00 15.99 39 VAL B C 1
ATOM 1599 O O . VAL B 1 23 ? 10.026 9.518 -37.805 1.00 17.97 39 VAL B O 1
ATOM 1603 N N . PHE B 1 24 ? 10.793 7.957 -36.393 1.00 15.98 40 PHE B N 1
ATOM 1604 C CA . PHE B 1 24 ? 9.677 8.179 -35.464 1.00 20.54 40 PHE B CA 1
ATOM 1605 C C . PHE B 1 24 ? 9.593 9.639 -35.011 1.00 18.92 40 PHE B C 1
ATOM 1606 O O . PHE B 1 24 ? 8.544 10.289 -35.082 1.00 20.71 40 PHE B O 1
ATOM 1614 N N . TYR B 1 25 ? 10.740 10.188 -34.587 1.00 17.87 41 TYR B N 1
ATOM 1615 C CA . TYR B 1 25 ? 10.745 11.541 -34.041 1.00 19.69 41 TYR B CA 1
ATOM 1616 C C . TYR B 1 25 ? 10.650 12.589 -35.141 1.00 18.83 41 TYR B C 1
ATOM 1617 O O . TYR B 1 25 ? 10.003 13.625 -34.915 1.00 21.78 41 TYR B O 1
ATOM 1626 N N . ARG B 1 26 ? 11.127 12.308 -36.357 1.00 17.19 42 ARG B N 1
ATOM 1627 C CA . ARG B 1 26 ? 10.860 13.219 -37.467 1.00 18.17 42 ARG B CA 1
ATOM 1628 C C . ARG B 1 26 ? 9.360 13.227 -37.775 1.00 19.39 42 ARG B C 1
ATOM 1629 O O . ARG B 1 26 ? 8.739 14.289 -37.929 1.00 21.11 42 ARG B O 1
ATOM 1637 N N A HIS B 1 27 ? 8.730 12.048 -37.882 0.52 20.28 43 HIS B N 1
ATOM 1638 N N B HIS B 1 27 ? 8.758 12.037 -37.821 0.48 21.73 43 HIS B N 1
ATOM 1639 C CA A HIS B 1 27 ? 7.317 12.043 -38.260 0.52 21.71 43 HIS B CA 1
ATOM 1640 C CA B HIS B 1 27 ? 7.346 11.930 -38.142 0.48 24.68 43 HIS B CA 1
ATOM 1641 C C A HIS B 1 27 ? 6.426 12.586 -37.150 0.52 27.76 43 HIS B C 1
ATOM 1642 C C B HIS B 1 27 ? 6.501 12.635 -37.096 0.48 25.65 43 HIS B C 1
ATOM 1643 O O A HIS B 1 27 ? 5.340 13.087 -37.454 0.52 29.12 43 HIS B O 1
ATOM 1644 O O B HIS B 1 27 ? 5.513 13.292 -37.445 0.48 27.91 43 HIS B O 1
ATOM 1657 N N A GLN B 1 28 ? 6.862 12.532 -35.882 0.52 24.02 44 GLN B N 1
ATOM 1658 N N B GLN B 1 28 ? 6.863 12.506 -35.807 0.48 25.20 44 GLN B N 1
ATOM 1659 C CA A GLN B 1 28 ? 6.103 13.177 -34.808 0.52 28.36 44 GLN B CA 1
ATOM 1660 C CA B GLN B 1 28 ? 6.135 13.207 -34.748 0.48 28.74 44 GLN B CA 1
ATOM 1661 C C A GLN B 1 28 ? 6.049 14.691 -34.971 0.52 27.89 44 GLN B C 1
ATOM 1662 C C B GLN B 1 28 ? 5.982 14.685 -35.083 0.48 27.91 44 GLN B C 1
ATOM 1663 O O A GLN B 1 28 ? 5.137 15.327 -34.419 0.52 38.62 44 GLN B O 1
ATOM 1664 O O B GLN B 1 28 ? 4.922 15.280 -34.841 0.48 31.68 44 GLN B O 1
ATOM 1675 N N . GLN B 1 29 ? 7.018 15.282 -35.678 1.00 26.20 45 GLN B N 1
ATOM 1676 C CA . GLN B 1 29 ? 7.006 16.715 -35.971 1.00 27.47 45 GLN B CA 1
ATOM 1677 C C . GLN B 1 29 ? 6.315 17.053 -37.290 1.00 28.25 45 GLN B C 1
ATOM 1678 O O . GLN B 1 29 ? 5.607 18.059 -37.360 1.00 34.84 45 GLN B O 1
ATOM 1684 N N A GLU B 1 30 ? 6.544 16.260 -38.349 0.66 29.76 46 GLU B N 1
ATOM 1685 N N B GLU B 1 30 ? 6.541 16.252 -38.341 0.34 29.69 46 GLU B N 1
ATOM 1686 C CA A GLU B 1 30 ? 5.927 16.534 -39.646 0.66 30.46 46 GLU B CA 1
ATOM 1687 C CA B GLU B 1 30 ? 5.924 16.523 -39.638 0.34 31.09 46 GLU B CA 1
ATOM 1688 C C A GLU B 1 30 ? 4.409 16.555 -39.536 0.66 35.29 46 GLU B C 1
ATOM 1689 C C B GLU B 1 30 ? 4.409 16.566 -39.518 0.34 34.68 46 GLU B C 1
ATOM 1690 O O A GLU B 1 30 ? 3.747 17.428 -40.115 0.66 33.29 46 GLU B O 1
ATOM 1691 O O B GLU B 1 30 ? 3.751 17.452 -40.076 0.34 35.44 46 GLU B O 1
ATOM 1702 N N . GLN B 1 31 ? 3.839 15.606 -38.788 1.00 34.52 47 GLN B N 1
ATOM 1703 C CA . GLN B 1 31 ? 2.388 15.540 -38.662 1.00 36.74 47 GLN B CA 1
ATOM 1704 C C . GLN B 1 31 ? 1.826 16.782 -37.997 1.00 47.14 47 GLN B C 1
ATOM 1705 O O . GLN B 1 31 ? 0.761 17.265 -38.382 1.00 44.42 47 GLN B O 1
ATOM 1711 N N . GLU B 1 32 ? 2.507 17.297 -36.975 1.00 54.95 48 GLU B N 1
ATOM 1712 C CA . GLU B 1 32 ? 2.011 18.506 -36.329 1.00 65.41 48 GLU B CA 1
ATOM 1713 C C . GLU B 1 32 ? 2.077 19.703 -37.265 1.00 64.38 48 GLU B C 1
ATOM 1714 O O . GLU B 1 32 ? 1.230 20.601 -37.185 1.00 60.91 48 GLU B O 1
ATOM 1720 N N . ALA B 1 33 ? 3.065 19.724 -38.161 1.00 56.27 49 ALA B N 1
ATOM 1721 C CA . ALA B 1 33 ? 3.261 20.859 -39.053 1.00 56.03 49 ALA B CA 1
ATOM 1722 C C . ALA B 1 33 ? 2.403 20.778 -40.314 1.00 58.44 49 ALA B C 1
ATOM 1723 O O . ALA B 1 33 ? 2.033 21.818 -40.870 1.00 58.49 49 ALA B O 1
ATOM 1725 N N A GLU B 1 34 ? 2.068 19.573 -40.774 0.56 57.06 50 GLU B N 1
ATOM 1726 N N B GLU B 1 34 ? 2.072 19.569 -40.770 0.44 57.07 50 GLU B N 1
ATOM 1727 C CA A GLU B 1 34 ? 1.411 19.410 -42.061 0.56 58.20 50 GLU B CA 1
ATOM 1728 C CA B GLU B 1 34 ? 1.422 19.381 -42.059 0.44 58.29 50 GLU B CA 1
ATOM 1729 C C A GLU B 1 34 ? -0.030 18.923 -41.968 0.56 63.17 50 GLU B C 1
ATOM 1730 C C B GLU B 1 34 ? -0.024 18.915 -41.966 0.44 63.05 50 GLU B C 1
ATOM 1731 O O A GLU B 1 34 ? -0.755 19.001 -42.968 0.56 65.29 50 GLU B O 1
ATOM 1732 O O B GLU B 1 34 ? -0.745 18.993 -42.969 0.44 65.51 50 GLU B O 1
ATOM 1743 N N . GLY B 1 35 ? -0.472 18.445 -40.801 1.00 53.15 51 GLY B N 1
ATOM 1744 C CA . GLY B 1 35 ? -1.754 17.769 -40.702 1.00 52.97 51 GLY B CA 1
ATOM 1745 C C . GLY B 1 35 ? -1.647 16.368 -41.294 1.00 41.03 51 GLY B C 1
ATOM 1746 O O . GLY B 1 35 ? -0.603 15.954 -41.786 1.00 35.10 51 GLY B O 1
ATOM 1747 N N . VAL B 1 36 ? -2.760 15.623 -41.267 1.00 30.72 52 VAL B N 1
ATOM 1748 C CA . VAL B 1 36 ? -2.736 14.215 -41.661 1.00 29.40 52 VAL B CA 1
ATOM 1749 C C . VAL B 1 36 ? -4.002 13.928 -42.459 1.00 27.45 52 VAL B C 1
ATOM 1750 O O . VAL B 1 36 ? -5.074 13.781 -41.856 1.00 35.01 52 VAL B O 1
ATOM 1754 N N . ALA B 1 37 ? -3.922 13.944 -43.798 1.00 26.13 53 ALA B N 1
ATOM 1755 C CA . ALA B 1 37 ? -5.098 13.791 -44.675 1.00 26.46 53 ALA B CA 1
ATOM 1756 C C . ALA B 1 37 ? -5.153 12.411 -45.324 1.00 23.15 53 ALA B C 1
ATOM 1757 O O . ALA B 1 37 ? -6.011 12.141 -46.180 1.00 22.99 53 ALA B O 1
ATOM 1759 N N . ALA B 1 38 ? -4.264 11.523 -44.916 1.00 20.89 54 ALA B N 1
ATOM 1760 C CA . ALA B 1 38 ? -4.225 10.147 -45.369 1.00 18.48 54 ALA B CA 1
ATOM 1761 C C . ALA B 1 38 ? -3.739 9.383 -44.161 1.00 17.68 54 ALA B C 1
ATOM 1762 O O . ALA B 1 38 ? -3.055 9.969 -43.314 1.00 18.40 54 ALA B O 1
ATOM 1764 N N . PRO B 1 39 ? -4.080 8.119 -44.016 1.00 17.86 55 PRO B N 1
ATOM 1765 C CA . PRO B 1 39 ? -3.503 7.388 -42.880 1.00 20.24 55 PRO B CA 1
ATOM 1766 C C . PRO B 1 39 ? -1.988 7.349 -43.048 1.00 16.12 55 PRO B C 1
ATOM 1767 O O . PRO B 1 39 ? -1.466 7.300 -44.154 1.00 16.59 55 PRO B O 1
ATOM 1771 N N . ALA B 1 40 ? -1.297 7.435 -41.921 1.00 19.32 56 ALA B N 1
ATOM 1772 C CA . ALA B 1 40 ? 0.159 7.338 -41.912 1.00 15.52 56 ALA B CA 1
ATOM 1773 C C . ALA B 1 40 ? 0.623 5.889 -41.895 1.00 15.58 56 ALA B C 1
ATOM 1774 O O . ALA B 1 40 ? -0.123 4.973 -41.533 1.00 17.73 56 ALA B O 1
ATOM 1776 N N . ASP B 1 41 ? 1.918 5.686 -42.195 1.00 15.06 57 ASP B N 1
ATOM 1777 C CA . ASP B 1 41 ? 2.526 4.377 -42.124 1.00 14.23 57 ASP B CA 1
ATOM 1778 C C . ASP B 1 41 ? 2.620 3.976 -40.653 1.00 14.81 57 ASP B C 1
ATOM 1779 O O . ASP B 1 41 ? 3.297 4.670 -39.866 1.00 14.58 57 ASP B O 1
ATOM 1784 N N . PRO B 1 42 ? 1.936 2.910 -40.208 1.00 17.24 58 PRO B N 1
ATOM 1785 C CA . PRO B 1 42 ? 1.993 2.532 -38.784 1.00 17.43 58 PRO B CA 1
ATOM 1786 C C . PRO B 1 42 ? 3.405 2.364 -38.288 1.00 17.12 58 PRO B C 1
ATOM 1787 O O . PRO B 1 42 ? 3.675 2.652 -37.111 1.00 17.54 58 PRO B O 1
ATOM 1791 N N . GLU B 1 43 ? 4.317 1.913 -39.150 1.00 17.71 59 GLU B N 1
ATOM 1792 C CA . GLU B 1 43 ? 5.662 1.683 -38.689 1.00 18.96 59 GLU B CA 1
ATOM 1793 C C . GLU B 1 43 ? 6.355 2.983 -38.372 1.00 18.95 59 GLU B C 1
ATOM 1794 O O . GLU B 1 43 ? 7.308 2.991 -37.587 1.00 23.96 59 GLU B O 1
ATOM 1800 N N A MET B 1 44 ? 5.930 4.074 -39.008 0.65 14.68 60 MET B N 1
ATOM 1801 N N B MET B 1 44 ? 5.913 4.082 -38.974 0.35 16.00 60 MET B N 1
ATOM 1802 C CA A MET B 1 44 ? 6.463 5.406 -38.715 0.65 17.10 60 MET B CA 1
ATOM 1803 C CA B MET B 1 44 ? 6.497 5.400 -38.752 0.35 17.12 60 MET B CA 1
ATOM 1804 C C A MET B 1 44 ? 5.931 5.942 -37.408 0.65 20.13 60 MET B C 1
ATOM 1805 C C B MET B 1 44 ? 5.794 6.194 -37.646 0.35 17.97 60 MET B C 1
ATOM 1806 O O A MET B 1 44 ? 6.681 6.527 -36.617 0.65 26.37 60 MET B O 1
ATOM 1807 O O B MET B 1 44 ? 6.327 7.220 -37.201 0.35 23.78 60 MET B O 1
ATOM 1816 N N . VAL B 1 45 ? 4.639 5.740 -37.160 1.00 16.72 61 VAL B N 1
ATOM 1817 C CA . VAL B 1 45 ? 3.928 6.442 -36.092 1.00 20.92 61 VAL B CA 1
ATOM 1818 C C . VAL B 1 45 ? 3.870 5.667 -34.792 1.00 22.01 61 VAL B C 1
ATOM 1819 O O . VAL B 1 45 ? 3.244 6.150 -33.842 1.00 25.57 61 VAL B O 1
ATOM 1823 N N . THR B 1 46 ? 4.469 4.484 -34.723 1.00 19.13 62 THR B N 1
ATOM 1824 C CA . THR B 1 46 ? 4.456 3.667 -33.523 1.00 19.77 62 THR B CA 1
ATOM 1825 C C . THR B 1 46 ? 5.828 3.709 -32.867 1.00 19.66 62 THR B C 1
ATOM 1826 O O . THR B 1 46 ? 6.848 3.505 -33.531 1.00 19.54 62 THR B O 1
ATOM 1830 N N . LEU B 1 47 ? 5.850 3.956 -31.559 1.00 22.00 63 LEU B N 1
ATOM 1831 C CA . LEU B 1 47 ? 7.125 4.009 -30.855 1.00 21.62 63 LEU B CA 1
ATOM 1832 C C . LEU B 1 47 ? 7.889 2.713 -31.080 1.00 22.80 63 LEU B C 1
ATOM 1833 O O . LEU B 1 47 ? 7.312 1.630 -30.925 1.00 26.79 63 LEU B O 1
ATOM 1838 N N . PRO B 1 48 ? 9.185 2.769 -31.408 1.00 25.04 64 PRO B N 1
ATOM 1839 C CA . PRO B 1 48 ? 9.946 1.531 -31.609 1.00 32.61 64 PRO B CA 1
ATOM 1840 C C . PRO B 1 48 ? 10.066 0.753 -30.309 1.00 34.35 64 PRO B C 1
ATOM 1841 O O . PRO B 1 48 ? 9.871 1.279 -29.210 1.00 33.26 64 PRO B O 1
ATOM 1845 N N . LEU B 1 49 ? 10.401 -0.524 -30.441 1.00 40.58 65 LEU B N 1
ATOM 1846 C CA . LEU B 1 49 ? 10.751 -1.277 -29.248 1.00 47.77 65 LEU B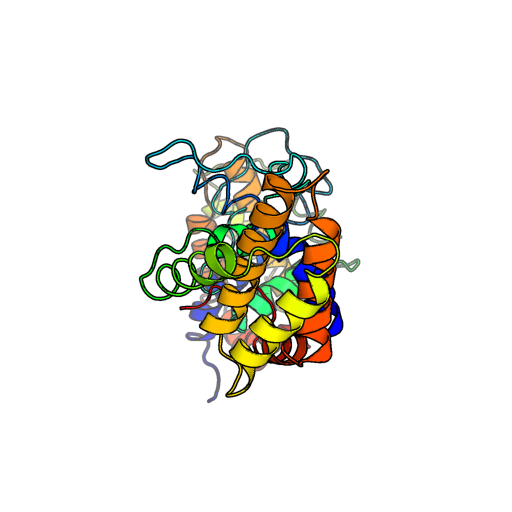 CA 1
ATOM 1847 C C . LEU B 1 49 ? 12.075 -0.777 -28.685 1.00 46.25 65 LEU B C 1
ATOM 1848 O O . LEU B 1 49 ? 12.901 -0.188 -29.394 1.00 49.61 65 LEU B O 1
ATOM 1853 N N . GLN B 1 50 ? 12.268 -1.021 -27.393 1.00 48.59 66 GLN B N 1
ATOM 1854 C CA . GLN B 1 50 ? 13.373 -0.478 -26.607 1.00 44.38 66 GLN B CA 1
ATOM 1855 C C . GLN B 1 50 ? 13.609 1.008 -26.907 1.00 41.97 66 GLN B C 1
ATOM 1856 O O . GLN B 1 50 ? 14.720 1.410 -27.264 1.00 45.02 66 GLN B O 1
ATOM 1862 N N . PRO B 1 51 ? 12.577 1.849 -26.763 1.00 36.47 67 PRO B N 1
ATOM 1863 C CA . PRO B 1 51 ? 12.740 3.262 -27.132 1.00 32.64 67 PRO B CA 1
ATOM 1864 C C . PRO B 1 51 ? 13.758 4.026 -26.298 1.00 30.57 67 PRO B C 1
ATOM 1865 O O . PRO B 1 51 ? 14.178 5.118 -26.706 1.00 40.10 67 PRO B O 1
ATOM 1869 N N A SER B 1 52 ? 14.285 3.519 -25.175 0.46 26.94 68 SER B N 1
ATOM 1870 N N B SER B 1 52 ? 14.058 3.504 -25.120 0.54 27.49 68 SER B N 1
ATOM 1871 C CA A SER B 1 52 ? 15.141 4.374 -24.345 0.46 26.10 68 SER B CA 1
ATOM 1872 C CA B SER B 1 52 ? 15.137 3.985 -24.303 0.54 27.10 68 SER B CA 1
ATOM 1873 C C A SER B 1 52 ? 16.654 4.134 -24.494 0.46 28.12 68 SER B C 1
ATOM 1874 C C B SER B 1 52 ? 16.303 3.057 -24.585 0.54 26.62 68 SER B C 1
ATOM 1875 O O A SER B 1 52 ? 17.441 4.612 -23.676 0.46 23.17 68 SER B O 1
ATOM 1876 O O B SER B 1 52 ? 16.467 1.994 -23.994 0.54 28.43 68 SER B O 1
ATOM 1881 N N . SER B 1 53 ? 17.092 3.462 -25.533 1.00 25.67 69 SER B N 1
ATOM 1882 C CA . SER B 1 53 ? 18.459 3.017 -25.601 1.00 24.95 69 SER B CA 1
ATOM 1883 C C . SER B 1 53 ? 19.310 4.203 -26.006 1.00 24.98 69 SER B C 1
ATOM 1884 O O . SER B 1 53 ? 18.809 5.229 -26.465 1.00 23.69 69 SER B O 1
ATOM 1887 N N . THR B 1 54 ? 20.621 4.036 -25.879 1.00 25.30 70 THR B N 1
ATOM 1888 C CA . THR B 1 54 ? 21.527 5.075 -26.356 1.00 25.70 70 THR B CA 1
ATOM 1889 C C . THR B 1 54 ? 21.280 5.386 -27.834 1.00 23.67 70 THR B C 1
ATOM 1890 O O . THR B 1 54 ? 21.191 6.556 -28.234 1.00 22.47 70 THR B O 1
ATOM 1894 N N . MET B 1 55 ? 21.139 4.338 -28.669 1.00 22.01 71 MET B N 1
ATOM 1895 C CA . MET B 1 55 ? 20.898 4.579 -30.092 1.00 20.07 71 MET B CA 1
ATOM 1896 C C . MET B 1 55 ? 19.541 5.215 -30.348 1.00 20.83 71 MET B C 1
ATOM 1897 O O . MET B 1 55 ? 19.416 6.068 -31.237 1.00 20.23 71 MET B O 1
ATOM 1902 N N . GLY B 1 56 ? 18.497 4.806 -29.609 1.00 21.01 72 GLY B N 1
ATOM 1903 C CA . GLY B 1 56 ? 17.236 5.503 -29.741 1.00 20.06 72 GLY B CA 1
ATOM 1904 C C . GLY B 1 56 ? 17.388 6.975 -29.405 1.00 19.73 72 GLY B C 1
ATOM 1905 O O . GLY B 1 56 ? 16.812 7.840 -30.074 1.00 21.20 72 GLY B O 1
ATOM 1906 N N . GLN B 1 57 ? 18.200 7.278 -28.386 1.00 20.10 73 GLN B N 1
ATOM 1907 C CA . GLN B 1 57 ? 18.388 8.659 -27.972 1.00 21.19 73 GLN B CA 1
ATOM 1908 C C . GLN B 1 57 ? 19.153 9.458 -29.021 1.00 22.32 73 GLN B C 1
ATOM 1909 O O . GLN B 1 57 ? 18.897 10.654 -29.229 1.00 20.71 73 GLN B O 1
ATOM 1915 N N . VAL B 1 58 ? 20.136 8.835 -29.658 1.00 18.75 74 VAL B N 1
ATOM 1916 C CA . VAL B 1 58 ? 20.847 9.505 -30.741 1.00 20.39 74 VAL B CA 1
ATOM 1917 C C . VAL B 1 58 ? 19.882 9.873 -31.859 1.00 16.85 74 VAL B C 1
ATOM 1918 O O . VAL B 1 58 ? 19.902 11.004 -32.376 1.00 19.74 74 VAL B O 1
ATOM 1922 N N . GLY B 1 59 ? 19.067 8.911 -32.300 1.00 17.26 75 GLY B N 1
ATOM 1923 C CA . GLY B 1 59 ? 18.124 9.206 -33.375 1.00 17.38 75 GLY B CA 1
ATOM 1924 C C . GLY B 1 59 ? 17.176 10.325 -33.002 1.00 16.34 75 GLY B C 1
ATOM 1925 O O . GLY B 1 59 ? 16.867 11.200 -33.818 1.00 18.67 75 GLY B O 1
ATOM 1926 N N . ARG B 1 60 ? 16.730 10.333 -31.750 1.00 17.37 76 ARG B N 1
ATOM 1927 C CA . ARG B 1 60 ? 15.833 11.389 -31.307 1.00 19.19 76 ARG B CA 1
ATOM 1928 C C . ARG B 1 60 ? 16.494 12.761 -31.410 1.00 19.64 76 ARG B C 1
ATOM 1929 O O . ARG B 1 60 ? 15.915 13.714 -31.952 1.00 21.09 76 ARG B O 1
ATOM 1937 N N . GLN B 1 61 ? 17.724 12.870 -30.909 1.00 20.51 77 GLN B N 1
ATOM 1938 C CA . GLN B 1 61 ? 18.441 14.135 -30.907 1.00 22.10 77 GLN B CA 1
ATOM 1939 C C . GLN B 1 61 ? 18.701 14.625 -32.321 1.00 23.02 77 GLN B C 1
ATOM 1940 O O . GLN B 1 61 ? 18.572 15.821 -32.608 1.00 24.50 77 GLN B O 1
ATOM 1946 N N . LEU B 1 62 ? 19.054 13.716 -33.222 1.00 20.23 78 LEU B N 1
ATOM 1947 C CA . LEU B 1 62 ? 19.324 14.116 -34.600 1.00 21.99 78 LEU B CA 1
ATOM 1948 C C . LEU B 1 62 ? 18.052 14.561 -35.315 1.00 19.93 78 LEU B C 1
ATOM 1949 O O . LEU B 1 62 ? 18.116 15.401 -36.220 1.00 22.45 78 LEU B O 1
ATOM 1954 N N . ALA B 1 63 ? 16.895 13.998 -34.951 1.00 18.83 79 ALA B N 1
ATOM 1955 C CA . ALA B 1 63 ? 15.636 14.365 -35.582 1.00 20.60 79 ALA B CA 1
ATOM 1956 C C . ALA B 1 63 ? 15.163 15.741 -35.161 1.00 21.96 79 ALA B C 1
ATOM 1957 O O . ALA B 1 63 ? 14.423 16.389 -35.916 1.00 25.52 79 ALA B O 1
ATOM 1959 N N . ILE B 1 64 ? 15.553 16.202 -33.972 1.00 25.36 80 ILE B N 1
ATOM 1960 C CA . ILE B 1 64 ? 15.057 17.454 -33.422 1.00 34.10 80 ILE B CA 1
ATOM 1961 C C . ILE B 1 64 ? 16.064 18.592 -33.587 1.00 34.95 80 ILE B C 1
ATOM 1962 O O . ILE B 1 64 ? 15.920 19.628 -32.940 1.00 41.65 80 ILE B O 1
ATOM 1967 N N . ILE B 1 65 ? 17.073 18.431 -34.452 1.00 39.05 81 ILE B N 1
ATOM 1968 C CA . ILE B 1 65 ? 18.144 19.432 -34.547 1.00 52.40 81 ILE B CA 1
ATOM 1969 C C . ILE B 1 65 ? 17.587 20.777 -35.002 1.00 62.09 81 ILE B C 1
ATOM 1970 O O . ILE B 1 65 ? 17.703 21.787 -34.299 1.00 74.86 81 ILE B O 1
ATOM 1975 N N . GLY B 1 66 ? 17.015 20.817 -36.205 1.00 56.28 82 GLY B N 1
ATOM 1976 C CA . GLY B 1 66 ? 16.193 21.945 -36.610 1.00 57.37 82 GLY B CA 1
ATOM 1977 C C . GLY B 1 66 ? 16.906 23.237 -36.938 1.00 56.58 82 GLY B C 1
ATOM 1978 O O . GLY B 1 66 ? 16.272 24.298 -36.925 1.00 63.71 82 GLY B O 1
ATOM 1979 N N . ASP B 1 67 ? 18.198 23.189 -37.244 1.00 50.96 83 ASP B N 1
ATOM 1980 C CA . ASP B 1 67 ? 18.941 24.369 -37.652 1.00 54.26 83 ASP B CA 1
ATOM 1981 C C . ASP B 1 67 ? 18.832 24.559 -39.165 1.00 49.65 83 ASP B C 1
ATOM 1982 O O . ASP B 1 67 ? 18.164 23.801 -39.867 1.00 45.94 83 ASP B O 1
ATOM 1987 N N . ASP B 1 68 ? 19.572 25.532 -39.691 1.00 29.52 84 ASP B N 1
ATOM 1988 C CA . ASP B 1 68 ? 19.368 25.974 -41.064 1.00 26.53 84 ASP B CA 1
ATOM 1989 C C . ASP B 1 68 ? 19.888 24.946 -42.058 1.00 23.28 84 ASP B C 1
ATOM 1990 O O . ASP B 1 68 ? 19.228 24.665 -43.061 1.00 20.05 84 ASP B O 1
ATOM 1995 N N . ILE B 1 69 ? 21.075 24.379 -41.812 1.00 22.89 85 ILE B N 1
ATOM 1996 C CA . ILE B 1 69 ? 21.609 23.440 -42.799 1.00 21.80 85 ILE B CA 1
ATOM 1997 C C . ILE B 1 69 ? 20.726 22.199 -42.896 1.00 23.13 85 ILE B C 1
ATOM 1998 O O . ILE B 1 69 ? 20.508 21.673 -43.990 1.00 19.49 85 ILE B O 1
ATOM 2003 N N A ASN B 1 70 ? 20.174 21.740 -41.775 0.55 24.02 86 ASN B N 1
ATOM 2004 N N B ASN B 1 70 ? 20.196 21.718 -41.765 0.45 24.02 86 ASN B N 1
ATOM 2005 C CA A ASN B 1 70 ? 19.314 20.563 -41.831 0.55 20.42 86 ASN B CA 1
ATOM 2006 C CA B ASN B 1 70 ? 19.298 20.562 -41.806 0.45 20.76 86 ASN B CA 1
ATOM 2007 C C A ASN B 1 70 ? 17.995 20.879 -42.526 0.55 18.04 86 ASN B C 1
ATOM 2008 C C B ASN B 1 70 ? 18.017 20.893 -42.553 0.45 18.66 86 ASN B C 1
ATOM 2009 O O A ASN B 1 70 ? 17.482 20.059 -43.301 0.55 19.37 86 ASN B O 1
ATOM 2010 O O B ASN B 1 70 ? 17.534 20.086 -43.360 0.45 18.90 86 ASN B O 1
ATOM 2019 N N . ARG B 1 71 ? 17.459 22.078 -42.301 1.00 18.40 87 ARG B N 1
ATOM 2020 C CA . ARG B 1 71 ? 16.276 22.495 -43.038 1.00 18.93 87 ARG B CA 1
ATOM 2021 C C . ARG B 1 71 ? 16.558 22.573 -44.533 1.00 17.30 87 ARG B C 1
ATOM 2022 O O . ARG B 1 71 ? 15.704 22.204 -45.350 1.00 16.29 87 ARG B O 1
ATOM 2030 N N . ARG B 1 72 ? 17.746 23.064 -44.900 1.00 15.77 88 ARG B N 1
ATOM 2031 C CA . ARG B 1 72 ? 18.074 23.203 -46.315 1.00 15.43 88 ARG B CA 1
ATOM 2032 C C . ARG B 1 72 ? 18.198 21.841 -46.982 1.00 13.80 88 ARG B C 1
ATOM 2033 O O . ARG B 1 72 ? 17.711 21.647 -48.107 1.00 12.82 88 ARG B O 1
ATOM 2041 N N . TYR B 1 73 ? 18.852 20.870 -46.325 1.00 12.06 89 TYR B N 1
ATOM 2042 C CA . TYR B 1 73 ? 18.875 19.524 -46.893 1.00 11.35 89 TYR B CA 1
ATOM 2043 C C . TYR B 1 73 ? 17.460 18.999 -47.087 1.00 11.47 89 TYR B C 1
ATOM 2044 O O . TYR B 1 73 ? 17.140 18.431 -48.135 1.00 11.76 89 TYR B O 1
ATOM 2053 N N . ASP B 1 74 ? 16.618 19.155 -46.075 1.00 12.17 90 ASP B N 1
ATOM 2054 C CA . ASP B 1 74 ? 15.274 18.592 -46.125 1.00 13.19 90 ASP B CA 1
ATOM 2055 C C . ASP B 1 74 ? 14.462 19.202 -47.257 1.00 14.29 90 ASP B C 1
ATOM 2056 O O . ASP B 1 74 ? 13.793 18.483 -48.000 1.00 13.98 90 ASP B O 1
ATOM 2061 N N A SER B 1 75 ? 14.526 20.525 -47.426 0.67 13.58 91 SER B N 1
ATOM 2062 N N B SER B 1 75 ? 14.519 20.525 -47.422 0.33 13.55 91 SER B N 1
ATOM 2063 C CA A SER B 1 75 ? 13.761 21.175 -48.493 0.67 13.27 91 SER B CA 1
ATOM 2064 C CA B SER B 1 75 ? 13.747 21.163 -48.490 0.33 13.45 91 SER B CA 1
ATOM 2065 C C A SER B 1 75 ? 14.203 20.674 -49.855 0.67 12.44 91 SER B C 1
ATOM 2066 C C B SER B 1 75 ? 14.200 20.678 -49.857 0.33 12.53 91 SER B C 1
ATOM 2067 O O A SER B 1 75 ? 13.381 20.408 -50.734 0.67 13.26 91 SER B O 1
ATOM 2068 O O B SER B 1 75 ? 13.377 20.418 -50.740 0.33 13.07 91 SER B O 1
ATOM 2073 N N . GLU B 1 76 ? 15.513 20.553 -50.049 1.00 12.33 92 GLU B N 1
ATOM 2074 C CA . GLU B 1 76 ? 16.032 20.069 -51.323 1.00 12.70 92 GLU B CA 1
ATOM 2075 C C . GLU B 1 76 ? 15.636 18.617 -51.564 1.00 11.98 92 GLU B C 1
ATOM 2076 O O . GLU B 1 76 ? 15.225 18.285 -52.681 1.00 13.13 92 GLU B O 1
ATOM 2082 N N . PHE B 1 77 ? 15.693 17.755 -50.549 1.00 11.58 93 PHE B N 1
ATOM 2083 C CA . PHE B 1 77 ? 15.200 16.375 -50.725 1.00 11.49 93 PHE B CA 1
ATOM 2084 C C . PHE B 1 77 ? 13.723 16.367 -51.125 1.00 13.59 93 PHE B C 1
ATOM 2085 O O . PHE B 1 77 ? 13.317 15.583 -52.006 1.00 13.31 93 PHE B O 1
ATOM 2093 N N . GLN B 1 78 ? 12.913 17.207 -50.497 1.00 11.88 94 GLN B N 1
ATOM 2094 C CA . GLN B 1 78 ? 11.500 17.194 -50.830 1.00 14.58 94 GLN B CA 1
ATOM 2095 C C . GLN B 1 78 ? 11.275 17.675 -52.259 1.00 15.32 94 GLN B C 1
ATOM 2096 O O . GLN B 1 78 ? 10.450 17.099 -52.988 1.00 13.74 94 GLN B O 1
ATOM 2102 N N . THR B 1 79 ? 12.009 18.711 -52.693 1.00 12.29 95 THR B N 1
ATOM 2103 C CA . THR B 1 79 ? 11.861 19.183 -54.070 1.00 13.91 95 THR B CA 1
ATOM 2104 C C . THR B 1 79 ? 12.247 18.085 -55.059 1.00 11.73 95 THR B C 1
ATOM 2105 O O . THR B 1 79 ? 11.560 17.849 -56.060 1.00 13.16 95 THR B O 1
ATOM 2109 N N A MET B 1 80 ? 13.347 17.404 -54.770 0.53 11.60 96 MET B N 1
ATOM 2110 N N B MET B 1 80 ? 13.355 17.390 -54.800 0.47 11.77 96 MET B N 1
ATOM 2111 C CA A MET B 1 80 ? 13.807 16.300 -55.595 0.53 11.57 96 MET B CA 1
ATOM 2112 C CA B MET B 1 80 ? 13.773 16.343 -55.730 0.47 12.15 96 MET B CA 1
ATOM 2113 C C A MET B 1 80 ? 12.749 15.226 -55.725 0.53 11.27 96 MET B C 1
ATOM 2114 C C B MET B 1 80 ? 12.780 15.174 -55.753 0.47 12.90 96 MET B C 1
ATOM 2115 O O A MET B 1 80 ? 12.440 14.773 -56.835 0.53 12.86 96 MET B O 1
ATOM 2116 O O B MET B 1 80 ? 12.507 14.626 -56.828 0.47 12.68 96 MET B O 1
ATOM 2125 N N . LEU B 1 81 ? 12.265 14.750 -54.592 1.00 11.44 97 LEU B N 1
ATOM 2126 C CA . LEU B 1 81 ? 11.295 13.650 -54.565 1.00 11.63 97 LEU B CA 1
ATOM 2127 C C . LEU B 1 81 ? 10.010 14.027 -55.286 1.00 12.39 97 LEU B C 1
ATOM 2128 O O . LEU B 1 81 ? 9.420 13.207 -55.998 1.00 13.94 97 LEU B O 1
ATOM 2133 N N . GLN B 1 82 ? 9.560 15.254 -55.097 1.00 13.02 98 GLN B N 1
ATOM 2134 C CA . GLN B 1 82 ? 8.326 15.689 -55.728 1.00 15.00 98 GLN B CA 1
ATOM 2135 C C . GLN B 1 82 ? 8.470 15.694 -57.239 1.00 14.12 98 GLN B C 1
ATOM 2136 O O . GLN B 1 82 ? 7.511 15.417 -57.969 1.00 16.71 98 GLN B O 1
ATOM 2142 N N . HIS B 1 83 ? 9.693 15.982 -57.718 1.00 13.76 99 HIS B N 1
ATOM 2143 C CA . HIS B 1 83 ? 9.926 15.976 -59.150 1.00 15.38 99 HIS B CA 1
ATOM 2144 C C . HIS B 1 83 ? 10.114 14.558 -59.670 1.00 14.89 99 HIS B C 1
ATOM 2145 O O . HIS B 1 83 ? 9.498 14.153 -60.660 1.00 18.24 99 HIS B O 1
ATOM 2152 N N . ALA B 1 84 ? 10.978 13.803 -59.026 1.00 15.05 100 ALA B N 1
ATOM 2153 C CA . ALA B 1 84 ? 11.390 12.502 -59.552 1.00 16.24 100 ALA B CA 1
ATOM 2154 C C . ALA B 1 84 ? 10.338 11.409 -59.366 1.00 16.77 100 ALA B C 1
ATOM 2155 O O . ALA B 1 84 ? 10.284 10.469 -60.176 1.00 18.48 100 ALA B O 1
ATOM 2157 N N . GLN B 1 85 ? 9.535 11.488 -58.311 1.00 14.66 101 GLN B N 1
ATOM 2158 C CA . GLN B 1 85 ? 8.452 10.544 -58.054 1.00 15.20 101 GLN B CA 1
ATOM 2159 C C . GLN B 1 85 ? 8.927 9.088 -58.109 1.00 15.63 101 GLN B C 1
ATOM 2160 O O . GLN B 1 85 ? 8.350 8.270 -58.832 1.00 16.41 101 GLN B O 1
ATOM 2166 N N . PRO B 1 86 ? 9.944 8.725 -57.345 1.00 13.52 102 PRO B N 1
ATOM 2167 C CA . PRO B 1 86 ? 10.361 7.317 -57.308 1.00 14.46 102 PRO B CA 1
ATOM 2168 C C . PRO B 1 86 ? 9.253 6.450 -56.734 1.00 14.57 102 PRO B C 1
ATOM 2169 O O . PRO B 1 86 ? 8.395 6.905 -55.955 1.00 15.86 102 PRO B O 1
ATOM 2173 N N . THR B 1 87 ? 9.240 5.195 -57.164 1.00 13.52 103 THR B N 1
ATOM 2174 C CA . THR B 1 87 ? 8.270 4.208 -56.706 1.00 14.23 103 THR B CA 1
ATOM 2175 C C . THR B 1 87 ? 9.011 3.074 -56.025 1.00 13.87 103 THR B C 1
ATOM 2176 O O . THR B 1 87 ? 10.249 3.003 -56.054 1.00 13.05 103 THR B O 1
ATOM 2180 N N . ALA B 1 88 ? 8.273 2.147 -55.422 1.00 13.61 104 ALA B N 1
ATOM 2181 C CA . ALA B 1 88 ? 8.924 0.976 -54.854 1.00 14.90 104 ALA B CA 1
ATOM 2182 C C . ALA B 1 88 ? 9.773 0.248 -55.891 1.00 14.82 104 ALA B C 1
ATOM 2183 O O . ALA B 1 88 ? 10.817 -0.329 -55.535 1.00 15.99 104 ALA B O 1
ATOM 2185 N N A GLU B 1 89 ? 9.359 0.277 -57.175 0.74 15.25 105 GLU B N 1
ATOM 2186 N N B GLU B 1 89 ? 9.363 0.273 -57.164 0.26 15.25 105 GLU B N 1
ATOM 2187 C CA A GLU B 1 89 ? 10.070 -0.463 -58.216 0.74 16.35 105 GLU B CA 1
ATOM 2188 C CA B GLU B 1 89 ? 10.091 -0.458 -58.198 0.26 16.33 105 GLU B CA 1
ATOM 2189 C C A GLU B 1 89 ? 11.434 0.139 -58.530 0.74 15.72 105 GLU B C 1
ATOM 2190 C C B GLU B 1 89 ? 11.471 0.135 -58.464 0.26 15.69 105 GLU B C 1
ATOM 2191 O O A GLU B 1 89 ? 12.294 -0.585 -59.050 0.74 18.83 105 GLU B O 1
ATOM 2192 O O B GLU B 1 89 ? 12.397 -0.604 -58.821 0.26 20.16 105 GLU B O 1
ATOM 2203 N N . ASN B 1 90 ? 11.640 1.447 -58.303 1.00 14.18 106 ASN B N 1
ATOM 2204 C CA . ASN B 1 90 ? 12.918 2.075 -58.647 1.00 13.96 106 ASN B CA 1
ATOM 2205 C C . ASN B 1 90 ? 13.548 2.872 -57.524 1.00 13.41 106 ASN B C 1
ATOM 2206 O O . ASN B 1 90 ? 14.560 3.560 -57.769 1.00 13.58 106 ASN B O 1
ATOM 2211 N N . ALA B 1 91 ? 13.045 2.740 -56.294 1.00 11.41 107 ALA B N 1
ATOM 2212 C CA . ALA B 1 91 ? 13.577 3.512 -55.191 1.00 11.49 107 ALA B CA 1
ATOM 2213 C C . ALA B 1 91 ? 15.001 3.111 -54.843 1.00 12.27 107 ALA B C 1
ATOM 2214 O O . ALA B 1 91 ? 15.777 3.947 -54.376 1.00 12.33 107 ALA B O 1
ATOM 2216 N N . TYR B 1 92 ? 15.373 1.836 -55.026 1.00 11.69 108 TYR B N 1
ATOM 2217 C CA . TYR B 1 92 ? 16.747 1.421 -54.734 1.00 11.41 108 TYR B CA 1
ATOM 2218 C C . TYR B 1 92 ? 17.734 2.184 -55.612 1.00 11.36 108 TYR B C 1
ATOM 2219 O O . TYR B 1 92 ? 18.733 2.745 -55.139 1.00 11.30 108 TYR B O 1
ATOM 2228 N N . GLU B 1 93 ? 17.468 2.203 -56.912 1.00 11.48 109 GLU B N 1
ATOM 2229 C CA . GLU B 1 93 ? 18.356 2.906 -57.839 1.00 13.19 109 GLU B CA 1
ATOM 2230 C C . GLU B 1 93 ? 18.372 4.410 -57.546 1.00 11.02 109 GLU B C 1
ATOM 2231 O O . GLU B 1 93 ? 19.420 5.062 -57.608 1.00 12.38 109 GLU B O 1
ATOM 2237 N N . TYR B 1 94 ? 17.219 4.967 -57.206 1.00 11.24 110 TYR B N 1
ATOM 2238 C CA . TYR B 1 94 ? 17.123 6.405 -56.934 1.00 12.06 110 TYR B CA 1
ATOM 2239 C C . TYR B 1 94 ? 17.873 6.748 -55.654 1.00 10.53 110 TYR B C 1
ATOM 2240 O O . TYR B 1 94 ? 18.706 7.687 -55.648 1.00 11.50 110 TYR B O 1
ATOM 2249 N N . PHE B 1 95 ? 17.697 5.941 -54.606 1.00 10.69 111 PHE B N 1
ATOM 2250 C CA . PHE B 1 95 ? 18.457 6.115 -53.372 1.00 10.76 111 PHE B CA 1
ATOM 2251 C C . PHE B 1 95 ? 19.949 6.075 -53.667 1.00 10.98 111 PHE B C 1
ATOM 2252 O O . PHE B 1 95 ? 20.724 6.906 -53.190 1.00 11.30 111 PHE B O 1
ATOM 2260 N N . THR B 1 96 ? 20.381 5.045 -54.400 1.00 10.69 112 THR B N 1
ATOM 2261 C CA . THR B 1 96 ? 21.804 4.872 -54.667 1.00 10.93 112 THR B CA 1
ATOM 2262 C C . THR B 1 96 ? 22.364 6.113 -55.354 1.00 11.31 112 THR B C 1
ATOM 2263 O O . THR B 1 96 ? 23.463 6.592 -55.011 1.00 11.25 112 THR B O 1
ATOM 2267 N N . LYS B 1 97 ? 21.624 6.664 -56.322 1.00 10.97 113 LYS B N 1
ATOM 2268 C CA . LYS B 1 97 ? 22.092 7.853 -57.026 1.00 12.22 113 LYS B CA 1
ATOM 2269 C C . LYS B 1 97 ? 22.204 9.049 -56.097 1.00 11.25 113 LYS B C 1
ATOM 2270 O O . LYS B 1 97 ? 23.236 9.737 -56.083 1.00 12.41 113 LYS B O 1
ATOM 2276 N N . ILE B 1 98 ? 21.169 9.323 -55.323 1.00 11.29 114 ILE B N 1
ATOM 2277 C CA . ILE B 1 98 ? 21.192 10.489 -54.452 1.00 11.99 114 ILE B CA 1
ATOM 2278 C C . ILE B 1 98 ? 22.298 10.358 -53.419 1.00 10.95 114 ILE B C 1
ATOM 2279 O O . ILE B 1 98 ? 23.051 11.318 -53.154 1.00 11.32 114 ILE B O 1
ATOM 2284 N N . ALA B 1 99 ? 22.379 9.213 -52.761 1.00 10.26 115 ALA B N 1
ATOM 2285 C CA . ALA B 1 99 ? 23.376 9.008 -51.716 1.00 10.13 115 ALA B CA 1
ATOM 2286 C C . ALA B 1 99 ? 24.797 9.049 -52.264 1.00 10.03 115 ALA B C 1
ATOM 2287 O O . ALA B 1 99 ? 25.691 9.648 -51.644 1.00 10.83 115 ALA B O 1
ATOM 2289 N N . THR B 1 100 ? 25.026 8.441 -53.420 1.00 9.82 116 THR B N 1
ATOM 2290 C CA . THR B 1 100 ? 26.368 8.455 -53.994 1.00 11.63 116 THR B CA 1
ATOM 2291 C C . THR B 1 100 ? 26.770 9.893 -54.318 1.00 10.71 116 THR B C 1
ATOM 2292 O O . THR B 1 100 ? 27.906 10.322 -54.028 1.00 11.07 116 THR B O 1
ATOM 2296 N N A SER B 1 101 ? 25.838 10.671 -54.861 0.90 11.03 117 SER B N 1
ATOM 2297 N N B SER B 1 101 ? 25.849 10.689 -54.862 0.10 11.47 117 SER B N 1
ATOM 2298 C CA A SER B 1 101 ? 26.136 12.065 -55.181 0.90 12.04 117 SER B CA 1
ATOM 2299 C CA B SER B 1 101 ? 26.210 12.068 -55.188 0.10 12.01 117 SER B CA 1
ATOM 2300 C C A SER B 1 101 ? 26.436 12.847 -53.916 0.90 10.84 117 SER B C 1
ATOM 2301 C C B SER B 1 101 ? 26.394 12.926 -53.937 0.10 11.90 117 SER B C 1
ATOM 2302 O O A SER B 1 101 ? 27.370 13.655 -53.907 0.90 12.37 117 SER B O 1
ATOM 2303 O O B SER B 1 101 ? 27.173 13.887 -53.966 0.10 11.97 117 SER B O 1
ATOM 2308 N N . LEU B 1 102 ? 25.684 12.612 -52.847 1.00 10.95 118 LEU B N 1
ATOM 2309 C CA . LEU B 1 102 ? 25.813 13.386 -51.620 1.00 11.27 118 LEU B CA 1
ATOM 2310 C C . LEU B 1 102 ? 27.188 13.210 -51.012 1.00 10.86 118 LEU B C 1
ATOM 2311 O O . LEU B 1 102 ? 27.756 14.184 -50.490 1.00 11.90 118 LEU B O 1
ATOM 2316 N N . PHE B 1 103 ? 27.738 11.979 -51.067 1.00 10.09 119 PHE B N 1
ATOM 2317 C CA . PHE B 1 103 ? 29.033 11.716 -50.433 1.00 10.80 119 PHE B CA 1
ATOM 2318 C C . PHE B 1 103 ? 30.233 11.766 -51.375 1.00 11.23 119 PHE B C 1
ATOM 2319 O O . PHE B 1 103 ? 31.374 11.552 -50.932 1.00 11.34 119 PHE B O 1
ATOM 2327 N N A GLU B 1 104 ? 30.034 12.095 -52.642 0.45 10.68 120 GLU B N 1
ATOM 2328 N N B GLU B 1 104 ? 30.019 12.062 -52.655 0.55 11.29 120 GLU B N 1
ATOM 2329 C CA A GLU B 1 104 ? 31.127 11.890 -53.593 0.45 12.16 120 GLU B CA 1
ATOM 2330 C CA B GLU B 1 104 ? 31.097 11.995 -53.652 0.55 13.59 120 GLU B CA 1
ATOM 2331 C C A GLU B 1 104 ? 32.307 12.812 -53.349 0.45 12.43 120 GLU B C 1
ATOM 2332 C C B GLU B 1 104 ? 32.322 12.773 -53.208 0.55 12.02 120 GLU B C 1
ATOM 2333 O O A GLU B 1 104 ? 33.425 12.445 -53.729 0.45 13.32 120 GLU B O 1
ATOM 2334 O O B GLU B 1 104 ? 33.466 12.285 -53.287 0.55 12.28 120 GLU B O 1
ATOM 2345 N N . SER B 1 105 ? 32.109 13.974 -52.699 1.00 11.64 121 SER B N 1
ATOM 2346 C CA . SER B 1 105 ? 33.223 14.838 -52.367 1.00 11.19 121 SER B CA 1
ATOM 2347 C C . SER B 1 105 ? 33.623 14.774 -50.911 1.00 10.75 121 SER B C 1
ATOM 2348 O O . SER B 1 105 ? 34.501 15.560 -50.503 1.00 14.20 121 SER B O 1
ATOM 2351 N N . GLY B 1 106 ? 33.024 13.904 -50.113 1.00 11.69 122 GLY B N 1
ATOM 2352 C CA . GLY B 1 106 ? 33.478 13.756 -48.736 1.00 13.01 122 GLY B CA 1
ATOM 2353 C C . GLY B 1 106 ? 32.373 13.450 -47.746 1.00 10.29 122 GLY B C 1
ATOM 2354 O O . GLY B 1 106 ? 31.179 13.615 -48.009 1.00 11.48 122 GLY B O 1
ATOM 2355 N N . ILE B 1 107 ? 32.787 12.966 -46.572 1.00 11.65 123 ILE B N 1
ATOM 2356 C CA . ILE B 1 107 ? 31.889 12.647 -45.467 1.00 11.62 123 ILE B CA 1
ATOM 2357 C C . ILE B 1 107 ? 32.056 13.705 -44.381 1.00 11.60 123 ILE B C 1
ATOM 2358 O O . ILE B 1 107 ? 33.190 14.071 -44.043 1.00 13.01 123 ILE B O 1
ATOM 2363 N N . ASN B 1 108 ? 30.947 14.163 -43.808 1.00 11.16 124 ASN B N 1
ATOM 2364 C CA . ASN B 1 108 ? 30.966 14.969 -42.608 1.00 10.53 124 ASN B CA 1
ATOM 2365 C C . ASN B 1 108 ? 29.644 14.708 -41.893 1.00 11.61 124 ASN B C 1
ATOM 2366 O O . ASN B 1 108 ? 28.732 14.067 -42.449 1.00 10.97 124 ASN B O 1
ATOM 2371 N N . TRP B 1 109 ? 29.556 15.146 -40.630 1.00 12.54 125 TRP B N 1
ATOM 2372 C CA . TRP B 1 109 ? 28.359 14.855 -39.845 1.00 13.23 125 TRP B CA 1
ATOM 2373 C C . TRP B 1 109 ? 27.100 15.410 -40.492 1.00 12.55 125 TRP B C 1
ATOM 2374 O O . TRP B 1 109 ? 26.053 14.780 -40.421 1.00 12.53 125 TRP B O 1
ATOM 2385 N N . GLY B 1 110 ? 27.168 16.619 -41.071 1.00 13.08 126 GLY B N 1
ATOM 2386 C CA . GLY B 1 110 ? 25.975 17.172 -41.691 1.00 12.34 126 GLY B CA 1
ATOM 2387 C C . GLY B 1 110 ? 25.445 16.281 -42.800 1.00 11.47 126 GLY B C 1
ATOM 2388 O O . GLY B 1 110 ? 24.232 16.079 -42.923 1.00 11.78 126 GLY B O 1
ATOM 2389 N N . ARG B 1 111 ? 26.334 15.706 -43.612 1.00 11.04 127 ARG B N 1
ATOM 2390 C CA . ARG B 1 111 ? 25.899 14.787 -44.666 1.00 9.96 127 ARG B CA 1
ATOM 2391 C C . ARG B 1 111 ? 25.397 13.456 -44.111 1.00 10.00 127 ARG B C 1
ATOM 2392 O O . ARG B 1 111 ? 24.459 12.872 -44.663 1.00 10.45 127 ARG B O 1
ATOM 2400 N N . VAL B 1 112 ? 26.002 12.932 -43.032 1.00 10.81 128 VAL B N 1
ATOM 2401 C CA . VAL B 1 112 ? 25.505 11.700 -42.411 1.00 10.91 128 VAL B CA 1
ATOM 2402 C C . VAL B 1 112 ? 24.080 11.904 -41.946 1.00 12.56 128 VAL B C 1
ATOM 2403 O O . VAL B 1 112 ? 23.208 11.070 -42.212 1.00 13.08 128 VAL B O 1
ATOM 2407 N N . VAL B 1 113 ? 23.809 13.022 -41.258 1.00 12.51 129 VAL B N 1
ATOM 2408 C CA . VAL B 1 113 ? 22.461 13.274 -40.774 1.00 13.70 129 VAL B CA 1
ATOM 2409 C C . VAL B 1 113 ? 21.536 13.500 -41.949 1.00 13.74 129 VAL B C 1
ATOM 2410 O O . VAL B 1 113 ? 20.373 13.058 -41.948 1.00 13.95 129 VAL B O 1
ATOM 2414 N N . ALA B 1 114 ? 22.028 14.183 -42.991 1.00 12.05 130 ALA B N 1
ATOM 2415 C CA . ALA B 1 114 ? 21.234 14.391 -44.192 1.00 12.38 130 ALA B CA 1
ATOM 2416 C C . ALA B 1 114 ? 20.796 13.077 -44.800 1.00 12.63 130 ALA B C 1
ATOM 2417 O O . ALA B 1 114 ? 19.657 12.991 -45.290 1.00 13.13 130 ALA B O 1
ATOM 2419 N N . LEU B 1 115 ? 21.646 12.043 -44.765 1.00 11.05 131 LEU B N 1
ATOM 2420 C CA . LEU B 1 115 ? 21.247 10.773 -45.344 1.00 10.79 131 LEU B CA 1
ATOM 2421 C C . LEU B 1 115 ? 20.109 10.141 -44.556 1.00 11.00 131 LEU B C 1
ATOM 2422 O O . LEU B 1 115 ? 19.178 9.568 -45.146 1.00 10.93 131 LEU B O 1
ATOM 2427 N N . LEU B 1 116 ? 20.123 10.288 -43.228 1.00 11.54 132 LEU B N 1
ATOM 2428 C CA . LEU B 1 116 ? 18.970 9.824 -42.445 1.00 10.97 132 LEU B CA 1
ATOM 2429 C C . LEU B 1 116 ? 17.711 10.563 -42.867 1.00 11.68 132 LEU B C 1
ATOM 2430 O O . LEU B 1 116 ? 16.621 9.963 -43.004 1.00 11.89 132 LEU B O 1
ATOM 2435 N N . GLY B 1 117 ? 17.827 11.899 -43.060 1.00 11.25 133 GLY B N 1
ATOM 2436 C CA . GLY B 1 117 ? 16.681 12.698 -43.485 1.00 12.45 133 GLY B CA 1
ATOM 2437 C C . GLY B 1 117 ? 16.172 12.253 -44.831 1.00 10.60 133 GLY B C 1
ATOM 2438 O O . GLY B 1 117 ? 14.958 12.173 -45.050 1.00 11.96 133 GLY B O 1
ATOM 2439 N N . PHE B 1 118 ? 17.073 12.024 -45.772 1.00 11.23 134 PHE B N 1
ATOM 2440 C CA . PHE B 1 118 ? 16.662 11.533 -47.096 1.00 10.60 134 PHE B CA 1
ATOM 2441 C C . PHE B 1 118 ? 15.976 10.177 -46.996 1.00 10.49 134 PHE B C 1
ATOM 2442 O O . PHE B 1 118 ? 14.937 9.963 -47.656 1.00 12.02 134 PHE B O 1
ATOM 2450 N N . GLY B 1 119 ? 16.500 9.274 -46.166 1.00 11.14 135 GLY B N 1
ATOM 2451 C CA . GLY B 1 119 ? 15.835 7.985 -45.991 1.00 11.35 135 GLY B CA 1
ATOM 2452 C C . GLY B 1 119 ? 14.422 8.172 -45.456 1.00 12.08 135 GLY B C 1
ATOM 2453 O O . GLY B 1 119 ? 13.461 7.526 -45.930 1.00 12.33 135 GLY B O 1
ATOM 2454 N N A TYR B 1 120 ? 14.267 9.050 -44.455 0.40 13.06 136 TYR B N 1
ATOM 2455 N N C TYR B 1 120 ? 14.267 8.985 -44.434 0.60 11.97 136 TYR B N 1
ATOM 2456 C CA A TYR B 1 120 ? 12.945 9.373 -43.899 0.40 13.08 136 TYR B CA 1
ATOM 2457 C CA C TYR B 1 120 ? 12.915 9.293 -43.984 0.60 11.88 136 TYR B CA 1
ATOM 2458 C C A TYR B 1 120 ? 11.993 9.902 -44.965 0.40 10.89 136 TYR B C 1
ATOM 2459 C C C TYR B 1 120 ? 12.032 9.768 -45.142 0.60 11.04 136 TYR B C 1
ATOM 2460 O O A TYR B 1 120 ? 10.830 9.483 -45.018 0.40 9.97 136 TYR B O 1
ATOM 2461 O O C TYR B 1 120 ? 10.962 9.202 -45.423 0.60 11.33 136 TYR B O 1
ATOM 2478 N N . ARG B 1 121 ? 12.476 10.816 -45.836 1.00 11.75 137 ARG B N 1
ATOM 2479 C CA . ARG B 1 121 ? 11.606 11.395 -46.857 1.00 12.33 137 ARG B CA 1
ATOM 2480 C C . ARG B 1 121 ? 11.307 10.395 -47.981 1.00 11.94 137 ARG B C 1
ATOM 2481 O O . ARG B 1 121 ? 10.202 10.406 -48.524 1.00 12.20 137 ARG B O 1
ATOM 2489 N N . LEU B 1 122 ? 12.264 9.525 -48.317 1.00 11.32 138 LEU B N 1
ATOM 2490 C CA . LEU B 1 122 ? 12.047 8.508 -49.339 1.00 10.66 138 LEU B CA 1
ATOM 2491 C C . LEU B 1 122 ? 11.022 7.483 -48.883 1.00 12.89 138 LEU B C 1
ATOM 2492 O O . LEU B 1 122 ? 10.113 7.120 -49.644 1.00 12.48 138 LEU B O 1
ATOM 2497 N N . ALA B 1 123 ? 11.176 6.977 -47.655 1.00 12.48 139 ALA B N 1
ATOM 2498 C CA . ALA B 1 123 ? 10.184 6.058 -47.108 1.00 12.28 139 ALA B CA 1
ATOM 2499 C C . ALA B 1 123 ? 8.793 6.695 -47.058 1.00 12.81 139 ALA B C 1
ATOM 2500 O O . ALA B 1 123 ? 7.773 6.032 -47.348 1.00 12.48 139 ALA B O 1
ATOM 2502 N N . LEU B 1 124 ? 8.714 7.974 -46.647 1.00 13.06 140 LEU B N 1
ATOM 2503 C CA . LEU B 1 124 ? 7.416 8.646 -46.605 1.00 13.06 140 LEU B CA 1
ATOM 2504 C C . LEU B 1 124 ? 6.832 8.751 -48.006 1.00 11.33 140 LEU B C 1
ATOM 2505 O O . LEU B 1 124 ? 5.641 8.484 -48.213 1.00 13.08 140 LEU B O 1
ATOM 2510 N N . HIS B 1 125 ? 7.668 9.181 -48.973 1.00 12.74 141 HIS B N 1
ATOM 2511 C CA . HIS B 1 125 ? 7.187 9.360 -50.340 1.00 12.39 141 HIS B CA 1
ATOM 2512 C C . HIS B 1 125 ? 6.645 8.054 -50.920 1.00 12.00 141 HIS B C 1
ATOM 2513 O O . HIS B 1 125 ? 5.562 8.014 -51.483 1.00 13.47 141 HIS B O 1
ATOM 2520 N N . VAL B 1 126 ? 7.391 6.979 -50.788 1.00 13.99 142 VAL B N 1
ATOM 2521 C CA . VAL B 1 126 ? 6.951 5.721 -51.376 1.00 12.93 142 VAL B CA 1
ATOM 2522 C C . VAL B 1 126 ? 5.685 5.228 -50.702 1.00 13.97 142 VAL B C 1
ATOM 2523 O O . VAL B 1 126 ? 4.750 4.767 -51.368 1.00 14.91 142 VAL B O 1
ATOM 2527 N N . TYR B 1 127 ? 5.611 5.364 -49.376 1.00 14.07 143 TYR B N 1
ATOM 2528 C CA . TYR B 1 127 ? 4.394 4.974 -48.665 1.00 13.91 143 TYR B CA 1
ATOM 2529 C C . TYR B 1 127 ? 3.203 5.767 -49.166 1.00 14.15 143 TYR B C 1
ATOM 2530 O O . TYR B 1 127 ? 2.095 5.234 -49.310 1.00 16.17 143 TYR B O 1
ATOM 2539 N N . GLN B 1 128 ? 3.380 7.077 -49.325 1.00 17.45 144 GLN B N 1
ATOM 2540 C CA . GLN B 1 128 ? 2.273 7.944 -49.671 1.00 18.08 144 GLN B CA 1
ATOM 2541 C C . GLN B 1 128 ? 1.681 7.589 -51.024 1.00 20.21 144 GLN B C 1
ATOM 2542 O O . GLN B 1 128 ? 0.489 7.866 -51.260 1.00 25.15 144 GLN B O 1
ATOM 2548 N N A HIS B 1 129 ? 2.456 6.910 -51.882 0.55 21.26 145 HIS B N 1
ATOM 2549 N N B HIS B 1 129 ? 2.450 6.943 -51.892 0.45 21.31 145 HIS B N 1
ATOM 2550 C CA A HIS B 1 129 ? 2.034 6.565 -53.245 0.55 25.25 145 HIS B CA 1
ATOM 2551 C CA B HIS B 1 129 ? 1.929 6.610 -53.208 0.45 25.05 145 HIS B CA 1
ATOM 2552 C C A HIS B 1 129 ? 0.889 5.549 -53.264 0.55 27.91 145 HIS B C 1
ATOM 2553 C C B HIS B 1 129 ? 1.701 5.106 -53.329 0.45 29.61 145 HIS B C 1
ATOM 2554 O O A HIS B 1 129 ? -0.043 5.663 -54.068 0.55 30.36 145 HIS B O 1
ATOM 2555 O O B HIS B 1 129 ? 2.267 4.450 -54.209 0.45 34.01 145 HIS B O 1
ATOM 2568 N N . GLY B 1 130 ? 0.930 4.564 -52.374 1.00 32.99 146 GLY B N 1
ATOM 2569 C CA . GLY B 1 130 ? 0.136 3.344 -52.458 1.00 32.18 146 GLY B CA 1
ATOM 2570 C C . GLY B 1 130 ? -0.404 2.942 -51.088 1.00 31.31 146 GLY B C 1
ATOM 2571 O O . GLY B 1 130 ? -1.237 2.039 -50.950 1.00 27.65 146 GLY B O 1
ATOM 2572 N N . LEU B 1 131 ? 0.050 3.658 -50.055 1.00 20.45 147 LEU B N 1
ATOM 2573 C CA . LEU B 1 131 ? -0.193 3.325 -48.643 1.00 17.42 147 LEU B CA 1
ATOM 2574 C C . LEU B 1 131 ? 0.387 1.961 -48.278 1.00 19.35 147 LEU B C 1
ATOM 2575 O O . LEU B 1 131 ? -0.145 1.247 -47.429 1.00 22.37 147 LEU B O 1
ATOM 2580 N N . THR B 1 132 ? 1.514 1.601 -48.891 1.00 17.53 148 THR B N 1
ATOM 2581 C CA . THR B 1 132 ? 2.219 0.361 -48.571 1.00 17.86 148 THR B CA 1
ATOM 2582 C C . THR B 1 132 ? 3.582 0.753 -47.999 1.00 16.30 148 THR B C 1
ATOM 2583 O O . THR B 1 132 ? 4.378 1.409 -48.685 1.00 17.04 148 THR B O 1
ATOM 2587 N N . GLY B 1 133 ? 3.854 0.338 -46.765 1.00 17.46 149 GLY B N 1
ATOM 2588 C CA . GLY B 1 133 ? 5.075 0.766 -46.094 1.00 17.50 149 GLY B CA 1
ATOM 2589 C C . GLY B 1 133 ? 6.332 0.285 -46.799 1.00 18.61 149 GLY B C 1
ATOM 2590 O O . GLY B 1 133 ? 6.387 -0.816 -47.382 1.00 19.92 149 GLY B O 1
ATOM 2591 N N . PHE B 1 134 ? 7.373 1.099 -46.681 1.00 14.12 150 PHE B N 1
ATOM 2592 C CA . PHE B 1 134 ? 8.642 0.869 -47.366 1.00 13.67 150 PHE B CA 1
ATOM 2593 C C . PHE B 1 134 ? 9.798 1.128 -46.398 1.00 12.69 150 PHE B C 1
ATOM 2594 O O . PHE B 1 134 ? 10.961 1.228 -46.820 1.00 14.08 150 PHE B O 1
ATOM 2602 N N . LEU B 1 135 ? 9.516 1.188 -45.094 1.00 13.77 151 LEU B N 1
ATOM 2603 C CA . LEU B 1 135 ? 10.547 1.544 -44.127 1.00 14.45 151 LEU B CA 1
ATOM 2604 C C . LEU B 1 135 ? 11.619 0.476 -44.010 1.00 13.07 151 LEU B C 1
ATOM 2605 O O . LEU B 1 135 ? 12.797 0.816 -43.844 1.00 14.28 151 LEU B O 1
ATOM 2610 N N . GLY B 1 136 ? 11.263 -0.803 -44.079 1.00 14.94 152 GLY B N 1
ATOM 2611 C CA . GLY B 1 136 ? 12.275 -1.842 -43.943 1.00 15.14 152 GLY B CA 1
ATOM 2612 C C . GLY B 1 136 ? 13.242 -1.803 -45.105 1.00 13.60 152 GLY B C 1
ATOM 2613 O O . GLY B 1 136 ? 14.463 -1.955 -44.925 1.00 14.85 152 GLY B O 1
ATOM 2614 N N . GLN B 1 137 ? 12.730 -1.556 -46.300 1.00 13.51 153 GLN B N 1
ATOM 2615 C CA . GLN B 1 137 ? 13.579 -1.424 -47.485 1.00 14.77 153 GLN B CA 1
ATOM 2616 C C . GLN B 1 137 ? 14.504 -0.237 -47.376 1.00 11.52 153 GLN B C 1
ATOM 2617 O O . GLN B 1 137 ? 15.719 -0.360 -47.595 1.00 11.83 153 GLN B O 1
ATOM 2623 N N . VAL B 1 138 ? 13.978 0.935 -47.020 1.00 12.02 154 VAL B N 1
ATOM 2624 C CA . VAL B 1 138 ? 14.845 2.112 -46.911 1.00 12.33 154 VAL B CA 1
ATOM 2625 C C . VAL B 1 138 ? 15.871 1.924 -45.798 1.00 11.52 154 VAL B C 1
ATOM 2626 O O . VAL B 1 138 ? 17.025 2.357 -45.935 1.00 11.09 154 VAL B O 1
ATOM 2630 N N . THR B 1 139 ? 15.475 1.294 -44.687 1.00 11.87 155 THR B N 1
ATOM 2631 C CA . THR B 1 139 ? 16.451 1.024 -43.630 1.00 13.69 155 THR B CA 1
ATOM 2632 C C . THR B 1 139 ? 17.605 0.186 -44.181 1.00 12.71 155 THR B C 1
ATOM 2633 O O . THR B 1 139 ? 18.783 0.492 -43.933 1.00 13.60 155 THR B O 1
ATOM 2637 N N . ARG B 1 140 ? 17.296 -0.864 -44.955 1.00 13.60 156 ARG B N 1
ATOM 2638 C CA . ARG B 1 140 ? 18.353 -1.664 -45.593 1.00 14.75 156 ARG B CA 1
ATOM 2639 C C . ARG B 1 140 ? 19.200 -0.800 -46.505 1.00 12.15 156 ARG B C 1
ATOM 2640 O O . ARG B 1 140 ? 20.449 -0.872 -46.469 1.00 13.02 156 ARG B O 1
ATOM 2648 N N . PHE B 1 141 ? 18.580 0.095 -47.289 1.00 11.60 157 PHE B N 1
ATOM 2649 C CA . PHE B 1 141 ? 19.355 0.951 -48.190 1.00 11.77 157 PHE B CA 1
ATOM 2650 C C . PHE B 1 141 ? 20.343 1.808 -47.389 1.00 11.04 157 PHE B C 1
ATOM 2651 O O . PHE B 1 141 ? 21.534 1.941 -47.761 1.00 11.72 157 PHE B O 1
ATOM 2659 N N . VAL B 1 142 ? 19.884 2.402 -46.278 1.00 11.78 158 VAL B N 1
ATOM 2660 C CA . VAL B 1 142 ? 20.722 3.324 -45.498 1.00 11.92 158 VAL B CA 1
ATOM 2661 C C . VAL B 1 142 ? 21.840 2.577 -44.791 1.00 11.96 158 VAL B C 1
ATOM 2662 O O . VAL B 1 142 ? 23.015 2.98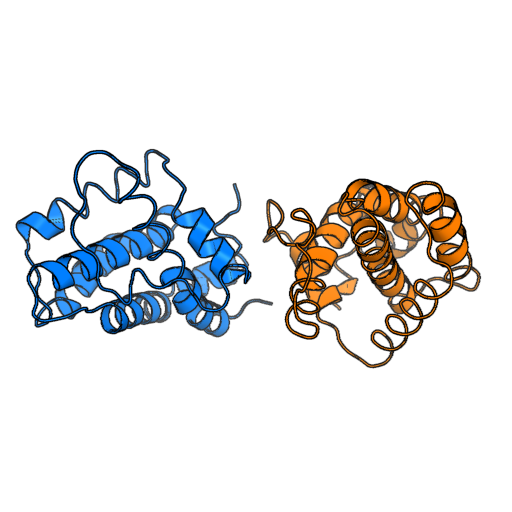0 -44.837 1.00 12.91 158 VAL B O 1
ATOM 2666 N N . VAL B 1 143 ? 21.502 1.497 -44.072 1.00 12.72 159 VAL B N 1
ATOM 2667 C CA . VAL B 1 143 ? 22.498 0.692 -43.351 1.00 13.60 159 VAL B CA 1
ATOM 2668 C C . VAL B 1 143 ? 23.580 0.210 -44.313 1.00 12.54 159 VAL B C 1
ATOM 2669 O O . VAL B 1 143 ? 24.788 0.362 -44.072 1.00 13.24 159 VAL B O 1
ATOM 2673 N N . ASP B 1 144 ? 23.149 -0.399 -45.422 1.00 13.11 160 ASP B N 1
ATOM 2674 C CA . ASP B 1 144 ? 24.113 -0.973 -46.359 1.00 13.22 160 ASP B CA 1
ATOM 2675 C C . ASP B 1 144 ? 24.962 0.123 -46.981 1.00 12.21 160 ASP B C 1
ATOM 2676 O O . ASP B 1 144 ? 26.179 -0.056 -47.140 1.00 12.57 160 ASP B O 1
ATOM 2681 N N . PHE B 1 145 ? 24.350 1.251 -47.377 1.00 11.07 161 PHE B N 1
ATOM 2682 C CA . PHE B 1 145 ? 25.116 2.312 -48.014 1.00 11.81 161 PHE B CA 1
ATOM 2683 C C . PHE B 1 145 ? 26.193 2.809 -47.060 1.00 11.27 161 PHE B C 1
ATOM 2684 O O . PHE B 1 145 ? 27.366 2.972 -47.441 1.00 11.59 161 PHE B O 1
ATOM 2692 N N A MET B 1 146 ? 25.802 3.091 -45.804 0.74 11.84 162 MET B N 1
ATOM 2693 N N B MET B 1 146 ? 25.834 3.031 -45.793 0.26 11.03 162 MET B N 1
ATOM 2694 C CA A MET B 1 146 ? 26.802 3.565 -44.858 0.74 12.18 162 MET B CA 1
ATOM 2695 C CA B MET B 1 146 ? 26.829 3.575 -44.874 0.26 11.84 162 MET B CA 1
ATOM 2696 C C A MET B 1 146 ? 27.932 2.569 -44.720 0.74 11.84 162 MET B C 1
ATOM 2697 C C B MET B 1 146 ? 27.922 2.564 -44.557 0.26 14.76 162 MET B C 1
ATOM 2698 O O A MET B 1 146 ? 29.107 2.973 -44.699 0.74 11.07 162 MET B O 1
ATOM 2699 O O B MET B 1 146 ? 29.058 2.950 -44.248 0.26 14.56 162 MET B O 1
ATOM 2708 N N . LEU B 1 147 ? 27.620 1.272 -44.615 1.00 11.98 163 LEU B N 1
ATOM 2709 C CA . LEU B 1 147 ? 28.679 0.286 -44.434 1.00 13.45 163 LEU B CA 1
ATOM 2710 C C . LEU B 1 147 ? 29.602 0.249 -45.649 1.00 12.29 163 LEU B C 1
ATOM 2711 O O . LEU B 1 147 ? 30.830 0.395 -45.537 1.00 12.37 163 LEU B O 1
ATOM 2716 N N . HIS B 1 148 ? 29.029 0.063 -46.831 1.00 13.23 164 HIS B N 1
ATOM 2717 C CA . HIS B 1 148 ? 29.810 -0.191 -48.037 1.00 14.70 164 HIS B CA 1
ATOM 2718 C C . HIS B 1 148 ? 30.607 1.026 -48.483 1.00 13.50 164 HIS B C 1
ATOM 2719 O O . HIS B 1 148 ? 31.693 0.886 -49.069 1.00 14.69 164 HIS B O 1
ATOM 2726 N N . HIS B 1 149 ? 30.092 2.200 -48.223 1.00 12.29 165 HIS B N 1
ATOM 2727 C CA . HIS B 1 149 ? 30.718 3.454 -48.626 1.00 12.36 165 HIS B CA 1
ATOM 2728 C C . HIS B 1 149 ? 31.595 4.041 -47.535 1.00 13.23 165 HIS B C 1
ATOM 2729 O O . HIS B 1 149 ? 31.995 5.207 -47.637 1.00 13.93 165 HIS B O 1
ATOM 2736 N N . SER B 1 150 ? 31.913 3.246 -46.518 1.00 11.88 166 SER B N 1
ATOM 2737 C CA . SER B 1 150 ? 32.914 3.578 -45.492 1.00 12.51 166 SER B CA 1
ATOM 2738 C C . SER B 1 150 ? 32.454 4.671 -44.544 1.00 13.70 166 SER B C 1
ATOM 2739 O O . SER B 1 150 ? 33.266 5.232 -43.783 1.00 13.08 166 SER B O 1
ATOM 2742 N N . ILE B 1 151 ? 31.169 4.991 -44.567 1.00 11.72 167 ILE B N 1
ATOM 2743 C CA . ILE B 1 151 ? 30.628 5.972 -43.630 1.00 11.67 167 ILE B CA 1
ATOM 2744 C C . ILE B 1 151 ? 30.521 5.361 -42.244 1.00 11.64 167 ILE B C 1
ATOM 2745 O O . ILE B 1 151 ? 30.804 6.026 -41.231 1.00 11.74 167 ILE B O 1
ATOM 2750 N N . ALA B 1 152 ? 30.128 4.063 -42.158 1.00 11.57 168 ALA B N 1
ATOM 2751 C CA . ALA B 1 152 ? 30.107 3.409 -40.851 1.00 13.11 168 ALA B CA 1
ATOM 2752 C C . ALA B 1 152 ? 31.499 3.409 -40.240 1.00 13.71 168 ALA B C 1
ATOM 2753 O O . ALA B 1 152 ? 31.651 3.619 -39.029 1.00 15.14 168 ALA B O 1
ATOM 2755 N N . ARG B 1 153 ? 32.524 3.209 -41.059 1.00 12.77 169 ARG B N 1
ATOM 2756 C CA . ARG B 1 153 ? 33.879 3.241 -40.516 1.00 14.15 169 ARG B CA 1
ATOM 2757 C C . ARG B 1 153 ? 34.297 4.655 -40.101 1.00 12.11 169 ARG B C 1
ATOM 2758 O O . ARG B 1 153 ? 34.932 4.830 -39.065 1.00 13.46 169 ARG B O 1
ATOM 2766 N N . TRP B 1 154 ? 33.913 5.666 -40.897 1.00 12.83 170 TRP B N 1
ATOM 2767 C CA . TRP B 1 154 ? 34.176 7.051 -40.525 1.00 12.67 170 TRP B CA 1
ATOM 2768 C C . TRP B 1 154 ? 33.558 7.358 -39.160 1.00 11.11 170 TRP B C 1
ATOM 2769 O O . TRP B 1 154 ? 34.173 7.962 -38.278 1.00 12.61 170 TRP B O 1
ATOM 2780 N N . ILE B 1 155 ? 32.306 6.956 -38.988 1.00 11.31 171 ILE B N 1
ATOM 2781 C CA . ILE B 1 155 ? 31.618 7.151 -37.702 1.00 13.25 171 ILE B CA 1
ATOM 2782 C C . ILE B 1 155 ? 32.321 6.393 -36.581 1.00 12.55 171 ILE B C 1
ATOM 2783 O O . ILE B 1 155 ? 32.515 6.928 -35.486 1.00 13.85 171 ILE B O 1
ATOM 2788 N N . ALA B 1 156 ? 32.707 5.126 -36.833 1.00 13.88 172 ALA B N 1
ATOM 2789 C CA . ALA B 1 156 ? 33.407 4.343 -35.832 1.00 15.96 172 ALA B CA 1
ATOM 2790 C C . ALA B 1 156 ? 34.650 5.057 -35.380 1.00 16.95 172 ALA B C 1
ATOM 2791 O O . ALA B 1 156 ? 34.980 5.071 -34.189 1.00 17.06 172 ALA B O 1
ATOM 2793 N N . GLN B 1 157 ? 35.398 5.624 -36.338 1.00 16.19 173 GLN B N 1
ATOM 2794 C CA . GLN B 1 157 ? 36.659 6.287 -36.026 1.00 17.49 173 GLN B CA 1
ATOM 2795 C C . GLN B 1 157 ? 36.480 7.624 -35.325 1.00 16.18 173 GLN B C 1
ATOM 2796 O O . GLN B 1 157 ? 37.451 8.149 -34.765 1.00 20.99 173 GLN B O 1
ATOM 2802 N N A ARG B 1 158 ? 35.250 8.173 -35.341 0.47 16.83 174 ARG B N 1
ATOM 2803 N N B ARG B 1 158 ? 35.278 8.161 -35.260 0.53 17.02 174 ARG B N 1
ATOM 2804 C CA A ARG B 1 158 ? 34.807 9.304 -34.512 0.47 16.51 174 ARG B CA 1
ATOM 2805 C CA B ARG B 1 158 ? 35.014 9.295 -34.380 0.53 17.17 174 ARG B CA 1
ATOM 2806 C C A ARG B 1 158 ? 34.396 8.886 -33.098 0.47 17.92 174 ARG B C 1
ATOM 2807 C C B ARG B 1 158 ? 34.362 8.879 -33.074 0.53 17.14 174 ARG B C 1
ATOM 2808 O O A ARG B 1 158 ? 34.192 9.760 -32.255 0.47 17.35 174 ARG B O 1
ATOM 2809 O O B ARG B 1 158 ? 33.956 9.733 -32.289 0.53 18.93 174 ARG B O 1
ATOM 2824 N N . GLY B 1 159 ? 34.310 7.585 -32.807 1.00 17.94 175 GLY B N 1
ATOM 2825 C CA . GLY B 1 159 ? 33.807 7.088 -31.546 1.00 19.15 175 GLY B CA 1
ATOM 2826 C C . GLY B 1 159 ? 32.451 6.436 -31.613 1.00 18.38 175 GLY B C 1
ATOM 2827 O O . GLY B 1 159 ? 31.948 6.042 -30.559 1.00 20.69 175 GLY B O 1
ATOM 2828 N N . GLY B 1 160 ? 31.842 6.314 -32.774 1.00 17.34 176 GLY B N 1
ATOM 2829 C CA . GLY B 1 160 ? 30.529 5.727 -32.910 1.00 17.74 176 GLY B CA 1
ATOM 2830 C C . GLY B 1 160 ? 29.420 6.769 -33.024 1.00 16.51 176 GLY B C 1
ATOM 2831 O O . GLY B 1 160 ? 29.623 7.986 -32.951 1.00 16.96 176 GLY B O 1
ATOM 2832 N N . TRP B 1 161 ? 28.194 6.256 -33.100 1.00 18.32 177 TRP B N 1
ATOM 2833 C CA . TRP B 1 161 ? 27.055 7.145 -33.232 1.00 17.04 177 TRP B CA 1
ATOM 2834 C C . TRP B 1 161 ? 26.936 8.229 -32.158 1.00 17.62 177 TRP B C 1
ATOM 2835 O O . TRP B 1 161 ? 26.164 9.103 -32.284 1.00 20.25 177 TRP B O 1
ATOM 2846 N N A VAL B 1 162 ? 27.379 7.833 -30.948 0.43 19.84 178 VAL B N 1
ATOM 2847 N N B VAL B 1 162 ? 27.385 7.827 -30.960 0.57 20.16 178 VAL B N 1
ATOM 2848 C CA A VAL B 1 162 ? 27.258 8.660 -29.762 0.43 24.29 178 VAL B CA 1
ATOM 2849 C CA B VAL B 1 162 ? 27.257 8.608 -29.762 0.57 24.43 178 VAL B CA 1
ATOM 2850 C C A VAL B 1 162 ? 28.026 9.917 -29.990 0.43 22.99 178 VAL B C 1
ATOM 2851 C C B VAL B 1 162 ? 28.058 9.861 -29.927 0.57 23.88 178 VAL B C 1
ATOM 2852 O O A VAL B 1 162 ? 27.703 10.965 -29.414 0.43 24.32 178 VAL B O 1
ATOM 2853 O O B VAL B 1 162 ? 27.759 10.861 -29.261 0.57 24.54 178 VAL B O 1
ATOM 2860 N N . ALA B 1 163 ? 29.079 9.841 -30.807 1.00 19.58 179 ALA B N 1
ATOM 2861 C CA . ALA B 1 163 ? 29.679 11.120 -31.189 1.00 21.92 179 ALA B CA 1
ATOM 2862 C C . ALA B 1 163 ? 28.712 12.142 -31.759 1.00 30.48 179 ALA B C 1
ATOM 2863 O O . ALA B 1 163 ? 28.937 13.348 -31.603 1.00 31.35 179 ALA B O 1
ATOM 2865 N N . ALA B 1 164 ? 27.663 11.702 -32.447 1.00 28.14 180 ALA B N 1
ATOM 2866 C CA . ALA B 1 164 ? 26.709 12.668 -32.992 1.00 34.72 180 ALA B CA 1
ATOM 2867 C C . ALA B 1 164 ? 26.080 13.522 -31.897 1.00 43.50 180 ALA B C 1
ATOM 2868 O O . ALA B 1 164 ? 25.791 14.701 -32.127 1.00 54.14 180 ALA B O 1
ATOM 2870 N N . LEU B 1 165 ? 25.880 12.957 -30.699 1.00 40.17 181 LEU B N 1
ATOM 2871 C CA . LEU B 1 165 ? 25.353 13.733 -29.577 1.00 42.54 181 LEU B CA 1
ATOM 2872 C C . LEU B 1 165 ? 26.176 14.983 -29.275 1.00 43.24 181 LEU B C 1
ATOM 2873 O O . LEU B 1 165 ? 25.662 15.913 -28.644 1.00 48.83 181 LEU B O 1
ATOM 2878 N N . ASN B 1 166 ? 27.438 15.033 -29.686 1.00 42.66 182 ASN B N 1
ATOM 2879 C CA . ASN B 1 166 ? 28.235 16.228 -29.439 1.00 51.50 182 ASN B CA 1
ATOM 2880 C C . ASN B 1 166 ? 27.913 17.294 -30.481 1.00 51.53 182 ASN B C 1
ATOM 2881 O O . ASN B 1 166 ? 28.652 18.262 -30.631 1.00 53.54 182 ASN B O 1
#

InterPro domains:
  IPR002475 Bcl2-like [PS50062] (78-179)
  IPR020717 Apoptosis regulator, Bcl-2, BH1 motif, conserved site [PS01080] (118-136)
  IPR020726 Apoptosis regulator, Bcl-2, BH2 motif, conserved site [PS01258] (170-181)
  IPR020728 Apoptosis regulator, Bcl-2, BH3 motif, conserved site [PS01259] (74-88)
  IPR026298 Bcl-2 family [PR01862] (111-123)
  IPR026298 Bcl-2 family [PR01862] (124-152)
  IPR026298 Bcl-2 family [PR01862] (154-178)
  IPR026298 Bcl-2 family [PTHR11256] (9-184)
  IPR026298 Bcl-2 family [cd06845] (29-183)
  IPR036834 Bcl-2-like superfamily [G3DSA:1.10.437.10] (16-186)
  IPR036834 Bcl-2-like superfamily [SSF56854] (5-193)
  IPR046371 Bcl-2, Bcl-2 homology region 1-3 [PF00452] (78-177)
  IPR046371 Bcl-2, Bcl-2 homology region 1-3 [SM00337] (78-177)

CATH classification: 1.10.437.10

Foldseek 3Di:
DFDLVNQLVLLLLLLLLLLCLLVVVQCVDPDRDQDAAPSSVDHDPCCPDLSNVLSNVLNPDPDDLLVVLLVVLVVVCVVPVDEPVCLLVVLCVVLCVLDVPHDDLSSLSSNSSSLSVSQSSRCRVHPHTCNVVSSCSSSVCCSVVCVSVVQRVQPHSSNSPPD/DQFDLVVQLVLLLLLLLLLLLLLVVPCCVVPPDPDDAQCSSPDQDPPCPDLSSVLSNCLNPVDDDLLVVLLVVLVVVCVVVVDEPVCLLVVLCVVLCVLDVPHDDLSSLSSNSSSLSVSQRSRCVVPVDGCNVVSSCSSSVCCSVVCVSVVQSVCPHSSNSVD

Organism: Homo sapiens (NCBI:txid9606)

Radius of gyration: 23.16 Å; Cα contacts (8 Å, |Δi|>4): 417; chains: 2; bounding box: 58×37×63 Å

Secondary structure (DSSP, 8-state):
---HHHHHHHHHHHHHHHHHHHHHHHHSSSS------TTTTSPPSSTTSHHHHHHHHHHT---HHHHHHHHHHHHHHHHH---TTTHHHHHHHHHHHHHTT---HHHHHHHHHHHHHHHHHHHHHSSS--HHHHHHHHHHHHHHTTHHHHHHHTTSGGGGG--/----HHHHHHHHHHHHHHHHHHHHHHHHHHH--SSPPPHHHHSPPSSTTSHHHHHHHHHHT---HHHHHHHHHHHHHHHHH---TTTHHHHHHHHHHHHHTT---HHHHHHHHHHHHHHHHHHHHHHS---HHHHHHHHHHHHHHTTHHHHHHHTTSGGGGG-

B-factor: mean 24.57, std 15.39, range [7.77, 116.59]

GO terms:
  GO:0005741 mitochondrial outer membrane (C, IDA)
  GO:0015288 porin activity (F, IDA)
  GO:0097193 intrinsic apoptotic signaling pathway (P, IDA)
  GO:0097136 Bcl-2 family protein complex (C, IDA)
  GO:0097145 BAK complex (C, IDA)
  GO:0042802 identical protein binding (F, IPI)
  GO:0034620 cellular response to unfolded protein (P, TAS)
  GO:1903896 positive regulation of IRE1-mediated unfolded protein response (P, TAS)
  GO:0070059 intrinsic apoptotic signaling pathway in response to endoplasmic reticulum stress (P, TAS)
  GO:0001836 release of cytochrome c from mitochondria (P, IDA)
  GO:0005739 mitochondrion (C, IDA)
  GO:0010248 establishment or maintenance of transmembrane electrochemical gradient (P, IDA)
  GO:0046930 pore complex (C, IDA)
  GO:0031334 positive regulation of protein-containing complex assembly (P, IDA)
  GO:0046902 regulation of mitochondrial membrane permeability (P, IDA)
  GO:0051881 regulation of mitochondrial membrane potential (P, IDA)
  GO:0005515 protein binding (F, IPI)
  GO:0044325 transmembrane transporter binding (F, IPI)
  GO:0005739 mitochondrion (C, HTP)
  GO:0005741 mitochondrial outer membrane (C, TAS)